Protein AF-A0A2N1WHG7-F1 (afdb_monomer_lite)

Radius of gyration: 21.52 Å; chains: 1; bounding box: 47×40×59 Å

Secondary structure (DSSP, 8-state):
-EE-TT-TT-TT--TT--HHHHHHHHHHHS-HHHHHHHHHHH---TTSPEEEEEETTTTEEEEEE-HHHHHHHHHHH-HHHHHHHHHHH-----PPP--HHHHHHTS---EEEESSHHHHHHHHHHHHHHSSSPPPHHHHHHHHHHHHTTSSS-HHHHHHHHTS-HHHHHHHHHHHHHHHHHHHTTS--TTT-S-SS--HHHHHHHTTSHHHHHHHT--TTTTTS---SS-S-GGGHHHHHHHHHHHH-BTTTTBPPS--STTTHHHHHHHHTT-HHHHHHHHTT--TTT-

pLDDT: mean 87.52, std 11.17, range [36.5, 98.44]

Structure (mmCIF, N/CA/C/O backbone):
data_AF-A0A2N1WHG7-F1
#
_entry.id   AF-A0A2N1WHG7-F1
#
loop_
_atom_site.group_PDB
_atom_site.id
_atom_site.type_symbol
_atom_site.label_atom_id
_atom_site.label_alt_id
_atom_site.label_comp_id
_atom_site.label_asym_id
_atom_site.label_entity_id
_atom_site.label_seq_id
_atom_site.pdbx_PDB_ins_code
_atom_site.Cartn_x
_atom_site.Cartn_y
_atom_site.Cartn_z
_atom_site.occupancy
_atom_site.B_iso_or_equiv
_atom_site.auth_seq_id
_atom_site.auth_comp_id
_atom_site.auth_asym_id
_atom_site.auth_atom_id
_atom_site.pdbx_PDB_model_num
ATOM 1 N N . MET A 1 1 ? -18.659 6.851 14.429 1.00 89.00 1 MET A N 1
ATOM 2 C CA . MET A 1 1 ? -17.267 6.825 13.917 1.00 89.00 1 MET A CA 1
ATOM 3 C C . MET A 1 1 ? -17.230 5.959 12.671 1.00 89.00 1 MET A C 1
ATOM 5 O O . MET A 1 1 ? -17.963 4.979 12.625 1.00 89.00 1 MET A O 1
ATOM 9 N N . LYS A 1 2 ? -16.400 6.307 11.689 1.00 92.31 2 LYS A N 1
ATOM 10 C CA . LYS A 1 2 ? -16.272 5.619 10.399 1.00 92.31 2 LYS A CA 1
ATOM 11 C C . LYS A 1 2 ? -14.864 5.061 10.215 1.00 92.31 2 LYS A C 1
ATOM 13 O O . LYS A 1 2 ? -13.901 5.619 10.743 1.00 92.31 2 LYS A O 1
ATOM 18 N N . LEU A 1 3 ? -14.763 3.972 9.456 1.00 92.25 3 LEU A N 1
ATOM 19 C CA . LEU A 1 3 ? -13.480 3.457 8.981 1.00 92.25 3 LEU A CA 1
ATOM 20 C C . LEU A 1 3 ? -12.912 4.401 7.914 1.00 92.25 3 LEU A C 1
ATOM 22 O O . LEU A 1 3 ? -13.660 4.987 7.130 1.00 92.25 3 LEU A O 1
ATOM 26 N N . ASP A 1 4 ? -11.590 4.544 7.876 1.00 89.88 4 ASP A N 1
ATOM 27 C CA . ASP A 1 4 ? -10.926 5.366 6.869 1.00 89.88 4 ASP A CA 1
ATOM 28 C C . ASP A 1 4 ? -10.809 4.622 5.534 1.00 89.88 4 ASP A C 1
ATOM 30 O O . ASP A 1 4 ? -10.007 3.699 5.380 1.00 89.88 4 ASP A O 1
ATOM 34 N N . ARG A 1 5 ? -11.585 5.061 4.537 1.00 86.44 5 ARG A N 1
ATOM 35 C CA . ARG A 1 5 ? -11.565 4.505 3.172 1.00 86.44 5 ARG A CA 1
ATOM 36 C C . ARG A 1 5 ? -10.266 4.792 2.418 1.00 86.44 5 ARG A C 1
ATOM 38 O O . ARG A 1 5 ? -9.999 4.143 1.414 1.00 86.44 5 ARG A O 1
ATOM 45 N N . GLN A 1 6 ? -9.464 5.745 2.893 1.00 79.81 6 GLN A N 1
ATOM 46 C CA . GLN A 1 6 ? -8.157 6.084 2.325 1.00 79.81 6 GLN A CA 1
ATOM 47 C C . GLN A 1 6 ? -6.998 5.429 3.094 1.00 79.81 6 GLN A C 1
ATOM 49 O O . GLN A 1 6 ? -5.842 5.819 2.920 1.00 79.81 6 GLN A O 1
ATOM 54 N N . ASN A 1 7 ? -7.279 4.449 3.959 1.00 76.56 7 ASN A N 1
ATOM 55 C CA . ASN A 1 7 ? -6.244 3.806 4.757 1.00 76.56 7 ASN A CA 1
ATOM 56 C C . ASN A 1 7 ? -5.200 3.106 3.850 1.00 76.56 7 ASN A C 1
ATOM 58 O O . ASN A 1 7 ? -5.579 2.270 3.024 1.00 76.56 7 ASN A O 1
ATOM 62 N N . PRO A 1 8 ? -3.886 3.379 4.011 1.00 69.19 8 PRO A N 1
ATOM 63 C CA . PRO A 1 8 ? -2.827 2.785 3.187 1.00 69.19 8 PRO A CA 1
ATOM 64 C C . PRO A 1 8 ? -2.784 1.249 3.186 1.00 69.19 8 PRO A C 1
ATOM 66 O O . PRO A 1 8 ? -2.283 0.660 2.229 1.00 69.19 8 PRO A O 1
ATOM 69 N N . ARG A 1 9 ? -3.320 0.597 4.228 1.00 69.88 9 ARG A N 1
ATOM 70 C CA . ARG A 1 9 ? -3.421 -0.870 4.335 1.00 69.88 9 ARG A CA 1
ATOM 71 C C . ARG A 1 9 ? -4.462 -1.474 3.381 1.00 69.88 9 ARG A C 1
ATOM 73 O O . ARG A 1 9 ? -4.458 -2.685 3.171 1.00 69.88 9 ARG A O 1
ATOM 80 N N . LEU A 1 10 ? -5.322 -0.657 2.763 1.00 69.44 10 LEU A N 1
ATOM 81 C CA . LEU A 1 10 ? -6.359 -1.102 1.826 1.00 69.44 10 LEU A CA 1
ATOM 82 C C . LEU A 1 10 ? -5.824 -1.292 0.397 1.00 69.44 10 LEU A C 1
ATOM 84 O O . LEU A 1 10 ? -6.221 -0.622 -0.557 1.00 69.44 10 LEU A O 1
ATOM 88 N N . VAL A 1 11 ? -4.851 -2.189 0.245 1.00 60.72 11 VAL A N 1
ATOM 89 C CA . VAL A 1 11 ? -4.198 -2.489 -1.038 1.00 60.72 11 VAL A CA 1
ATOM 90 C C . VAL A 1 11 ? -5.165 -3.188 -1.999 1.00 60.72 11 VAL A C 1
ATOM 92 O O . VAL A 1 11 ? -5.724 -4.227 -1.659 1.00 60.72 11 VAL A O 1
ATOM 95 N N . GLY A 1 12 ? -5.311 -2.667 -3.222 1.00 56.78 12 GLY A N 1
ATOM 96 C CA . GLY A 1 12 ? -6.044 -3.339 -4.303 1.00 56.78 12 GLY A CA 1
ATOM 97 C C . GLY A 1 12 ? -7.569 -3.194 -4.275 1.00 56.78 12 GLY A C 1
ATOM 98 O O . GLY A 1 12 ? -8.231 -3.908 -5.023 1.00 56.78 12 GLY A O 1
ATOM 99 N N . ILE A 1 13 ? -8.131 -2.291 -3.459 1.00 58.31 13 ILE A N 1
ATOM 100 C CA . ILE A 1 13 ? -9.566 -1.965 -3.499 1.00 58.31 13 ILE A CA 1
ATOM 101 C C . ILE A 1 13 ? -9.787 -0.599 -4.167 1.00 58.31 13 ILE A C 1
ATOM 103 O O . ILE A 1 13 ? -9.054 0.357 -3.918 1.00 58.31 13 ILE A O 1
ATOM 107 N N . SER A 1 14 ? -10.779 -0.534 -5.060 1.00 53.97 14 SER A N 1
ATOM 108 C CA . SER A 1 14 ? -11.161 0.663 -5.820 1.00 53.97 14 SER A CA 1
ATOM 109 C C . SER A 1 14 ? -11.913 1.689 -4.959 1.00 53.97 14 SER A C 1
ATOM 111 O O . SER A 1 14 ? -12.362 1.387 -3.861 1.00 53.97 14 SER A O 1
ATOM 113 N N . ALA A 1 15 ? -12.135 2.901 -5.480 1.00 47.38 15 ALA A N 1
ATOM 114 C CA . ALA A 1 15 ? -12.812 4.017 -4.798 1.00 47.38 15 ALA A CA 1
ATOM 115 C C . ALA A 1 15 ? -14.267 3.753 -4.316 1.00 47.38 15 ALA A C 1
ATOM 117 O O . ALA A 1 15 ? -14.905 4.655 -3.774 1.00 47.38 15 ALA A O 1
ATOM 118 N N . ARG A 1 16 ? -14.810 2.539 -4.496 1.00 53.59 16 ARG A N 1
ATOM 119 C CA . ARG A 1 16 ? -16.146 2.106 -4.041 1.00 53.59 16 ARG A CA 1
ATOM 120 C C . ARG A 1 16 ? -16.101 1.150 -2.840 1.00 53.59 16 ARG A C 1
ATOM 122 O O . ARG A 1 16 ? -16.995 0.326 -2.684 1.00 53.59 16 ARG A O 1
ATOM 129 N N . THR A 1 17 ? -15.071 1.239 -2.004 1.00 69.25 17 THR A N 1
ATOM 130 C CA . THR A 1 17 ? -14.921 0.385 -0.820 1.00 69.25 17 THR A CA 1
ATOM 131 C C . THR A 1 17 ? -16.080 0.577 0.164 1.00 69.25 17 THR A C 1
ATOM 133 O O . THR A 1 17 ? -16.289 1.681 0.680 1.00 69.25 17 THR A O 1
ATOM 136 N N . THR A 1 18 ? -16.823 -0.496 0.439 1.00 87.19 18 THR A N 1
ATOM 137 C CA . THR A 1 18 ? -17.823 -0.525 1.513 1.00 87.19 18 THR A CA 1
ATOM 138 C C . THR A 1 18 ? -17.160 -0.883 2.844 1.00 87.19 18 THR A C 1
ATOM 140 O O . THR A 1 18 ? -16.022 -1.357 2.876 1.00 87.19 18 THR A O 1
ATOM 143 N N . ASP A 1 19 ? -17.846 -0.653 3.963 1.00 89.19 19 ASP A N 1
ATOM 144 C CA . ASP A 1 19 ? -17.300 -0.996 5.281 1.00 89.19 19 ASP A CA 1
ATOM 145 C C . ASP A 1 19 ? -17.032 -2.504 5.396 1.00 89.19 19 ASP A C 1
ATOM 147 O O . ASP A 1 19 ? -16.033 -2.909 5.990 1.00 89.19 19 ASP A O 1
ATOM 151 N N . GLU A 1 20 ? -17.867 -3.332 4.763 1.00 91.75 20 GLU A N 1
ATOM 152 C CA . GLU A 1 20 ? -17.682 -4.779 4.670 1.00 91.75 20 GLU A CA 1
ATOM 153 C C . GLU A 1 20 ? -16.350 -5.131 3.999 1.00 91.75 20 GLU A C 1
ATOM 155 O O . GLU A 1 20 ? -15.583 -5.923 4.551 1.00 91.75 20 GLU A O 1
ATOM 160 N N . SER A 1 21 ? -16.032 -4.504 2.861 1.00 89.19 21 SER A N 1
ATOM 161 C CA . SER A 1 21 ? -14.771 -4.734 2.147 1.00 89.19 21 SER A CA 1
ATOM 162 C C . SER A 1 21 ? -13.552 -4.323 2.981 1.00 89.19 21 SER A C 1
ATOM 164 O O . SER A 1 21 ? -12.554 -5.047 3.009 1.00 89.19 21 SER A O 1
ATOM 166 N N . ILE A 1 22 ? -13.632 -3.200 3.712 1.00 90.19 22 ILE A N 1
ATOM 167 C CA . ILE A 1 22 ? -12.557 -2.754 4.620 1.00 90.19 22 ILE A CA 1
ATOM 168 C C . ILE A 1 22 ? -12.325 -3.790 5.715 1.00 90.19 22 ILE A C 1
ATOM 170 O O . ILE A 1 22 ? -11.194 -4.226 5.931 1.00 90.19 22 ILE A O 1
ATOM 174 N N . VAL A 1 23 ? -13.387 -4.191 6.416 1.00 92.62 23 VAL A N 1
ATOM 175 C CA . VAL A 1 23 ? -13.285 -5.139 7.532 1.00 92.62 23 VAL A CA 1
ATOM 176 C C . VAL A 1 23 ? -12.786 -6.498 7.040 1.00 92.62 23 VAL A C 1
ATOM 178 O O . VAL A 1 23 ? -11.906 -7.081 7.672 1.00 92.62 23 VAL A O 1
ATOM 181 N N . ALA A 1 24 ? -13.265 -6.975 5.888 1.00 90.88 24 ALA A N 1
ATOM 182 C CA . ALA A 1 24 ? -12.798 -8.218 5.280 1.00 90.88 24 ALA A CA 1
ATOM 183 C C . ALA A 1 24 ? -11.303 -8.174 4.936 1.00 90.88 24 ALA A C 1
ATOM 185 O O . ALA A 1 24 ? -10.584 -9.152 5.152 1.00 90.88 24 ALA A O 1
ATOM 186 N N . GLN A 1 25 ? -10.807 -7.042 4.434 1.00 86.88 25 GLN A N 1
ATOM 187 C CA . GLN A 1 25 ? -9.386 -6.879 4.146 1.00 86.88 25 GLN A CA 1
ATOM 188 C C . GLN A 1 25 ? -8.537 -6.835 5.418 1.00 86.88 25 GLN A C 1
ATOM 190 O O . GLN A 1 25 ? -7.519 -7.524 5.486 1.00 86.88 25 GLN A O 1
ATOM 195 N N . LEU A 1 26 ? -8.967 -6.086 6.437 1.00 86.62 26 LEU A N 1
ATOM 196 C CA . LEU A 1 26 ? -8.299 -6.065 7.742 1.00 86.62 26 LEU A CA 1
ATOM 197 C C . LEU A 1 26 ? -8.276 -7.464 8.378 1.00 86.62 26 LEU A C 1
ATOM 199 O O . LEU A 1 26 ? -7.296 -7.837 9.019 1.00 86.62 26 LEU A O 1
ATOM 203 N N . TYR A 1 27 ? -9.319 -8.268 8.159 1.00 88.00 27 TYR A N 1
ATOM 204 C CA . TYR A 1 27 ? -9.356 -9.659 8.600 1.00 88.00 27 TYR A CA 1
ATOM 205 C C . TYR A 1 27 ? -8.341 -10.551 7.892 1.00 88.00 27 TYR A C 1
ATOM 207 O O . TYR A 1 27 ? -7.649 -11.321 8.552 1.00 88.00 27 TYR A O 1
ATOM 215 N N . ARG A 1 28 ? -8.210 -10.424 6.568 1.00 83.19 28 ARG A N 1
ATOM 216 C CA . ARG A 1 28 ? -7.275 -11.231 5.769 1.00 83.19 28 ARG A CA 1
ATOM 217 C C . ARG A 1 28 ? -5.809 -10.822 5.949 1.00 83.19 28 ARG A C 1
ATOM 219 O O . ARG A 1 28 ? -4.943 -11.682 5.852 1.00 83.19 28 ARG A O 1
ATOM 226 N N . GLY A 1 29 ? -5.535 -9.529 6.126 1.00 72.75 29 GLY A N 1
ATOM 227 C CA . GLY A 1 29 ? -4.180 -8.974 6.020 1.00 72.75 29 GLY A CA 1
ATOM 228 C C . GLY A 1 29 ? -3.565 -8.431 7.309 1.00 72.75 29 GLY A C 1
ATOM 229 O O . GLY A 1 29 ? -2.369 -8.178 7.320 1.00 72.75 29 GLY A O 1
ATOM 230 N N . GLU A 1 30 ? -4.345 -8.223 8.373 1.00 70.56 30 GLU A N 1
ATOM 231 C CA . GLU A 1 30 ? -3.884 -7.516 9.582 1.00 70.56 30 GLU A CA 1
ATOM 232 C C . GLU A 1 30 ? -4.253 -8.264 10.876 1.00 70.56 30 GLU A C 1
ATOM 234 O O . GLU A 1 30 ? -4.412 -7.648 11.929 1.00 70.56 30 GLU A O 1
ATOM 239 N N . GLU A 1 31 ? -4.434 -9.587 10.818 1.00 79.56 31 GLU A N 1
ATOM 240 C CA . GLU A 1 31 ? -4.666 -10.440 12.001 1.00 79.56 31 GLU A CA 1
ATOM 241 C C . GLU A 1 31 ? -5.840 -9.959 12.885 1.00 79.56 31 GLU A C 1
ATOM 243 O O . GLU A 1 31 ? -5.827 -10.084 14.110 1.00 79.56 31 GLU A O 1
ATOM 248 N N . LEU A 1 32 ? -6.894 -9.381 12.287 1.00 86.94 32 LEU A N 1
ATOM 249 C CA . LEU A 1 32 ? -8.076 -8.931 13.040 1.00 86.94 32 LEU A CA 1
ATOM 250 C C . LEU A 1 32 ? -8.706 -10.074 13.852 1.00 86.94 32 LEU A C 1
ATOM 252 O O . LEU A 1 32 ? -9.231 -9.829 14.934 1.00 86.94 32 LEU A O 1
ATOM 256 N N . GLY A 1 33 ? -8.636 -11.311 13.349 1.00 86.75 33 GLY A N 1
ATOM 257 C CA . GLY A 1 33 ? -9.113 -12.498 14.060 1.00 86.75 33 GLY A CA 1
ATOM 258 C C . GLY A 1 33 ? -8.444 -12.694 15.423 1.00 86.75 33 GLY A C 1
ATOM 259 O O . GLY A 1 33 ? -9.134 -12.979 16.398 1.00 86.75 33 GLY A O 1
ATOM 260 N N . GLU A 1 34 ? -7.135 -12.466 15.524 1.00 81.94 34 GLU A N 1
ATOM 261 C CA . GLU A 1 34 ? -6.410 -12.564 16.797 1.00 81.94 34 GLU A CA 1
ATOM 262 C C . GLU A 1 34 ? -6.822 -11.457 17.766 1.00 81.94 34 GLU A C 1
ATOM 264 O O . GLU A 1 34 ? -7.010 -11.696 18.959 1.00 81.94 34 GLU A O 1
ATOM 269 N N . LEU A 1 35 ? -7.041 -10.244 17.248 1.00 85.88 35 LEU A N 1
ATOM 270 C CA . LEU A 1 35 ? -7.536 -9.138 18.061 1.00 85.88 35 LEU A CA 1
ATOM 271 C C . LEU A 1 35 ? -8.939 -9.426 18.618 1.00 85.88 35 LEU A C 1
ATOM 273 O O . LEU A 1 35 ? -9.193 -9.120 19.782 1.00 85.88 35 LEU A O 1
ATOM 277 N N . LEU A 1 36 ? -9.831 -10.034 17.827 1.00 92.50 36 LEU A N 1
ATOM 278 C CA . LEU A 1 36 ? -11.149 -10.465 18.307 1.00 92.50 36 LEU A CA 1
ATOM 279 C C . LEU A 1 36 ? -11.013 -11.453 19.474 1.00 92.50 36 LEU A C 1
ATOM 281 O O . LEU A 1 36 ? -11.663 -11.259 20.495 1.00 92.50 36 LEU A O 1
ATOM 285 N N . GLN A 1 37 ? -10.135 -12.456 19.359 1.00 87.06 37 GLN A N 1
ATOM 286 C CA . GLN A 1 37 ? -9.894 -13.436 20.431 1.00 87.06 37 GLN A CA 1
ATOM 287 C C . GLN A 1 37 ? -9.301 -12.799 21.695 1.00 87.06 37 GLN A C 1
ATOM 289 O O . GLN A 1 37 ? -9.664 -13.144 22.823 1.00 87.06 37 GLN A O 1
ATOM 294 N N . SER A 1 38 ? -8.390 -11.841 21.522 1.00 81.81 38 SER A N 1
ATOM 295 C CA . SER A 1 38 ? -7.792 -11.113 22.640 1.00 81.81 38 SER A CA 1
ATOM 296 C C . SER A 1 38 ? -8.826 -10.265 23.381 1.00 81.81 38 SER A C 1
ATOM 298 O O . SER A 1 38 ? -8.901 -10.330 24.608 1.00 81.81 38 SER A O 1
ATOM 300 N N . ILE A 1 39 ? -9.673 -9.530 22.649 1.00 88.12 39 ILE A N 1
ATOM 301 C CA . ILE A 1 39 ? -10.748 -8.715 23.231 1.00 88.12 39 ILE A CA 1
ATOM 302 C C . ILE A 1 39 ? -11.792 -9.598 23.915 1.00 88.12 39 ILE A C 1
ATOM 304 O O . ILE A 1 39 ? -12.233 -9.260 25.010 1.00 88.12 39 ILE A O 1
ATOM 308 N N . SER A 1 40 ? -12.182 -10.729 23.320 1.00 92.75 40 SER A N 1
ATOM 309 C CA . SER A 1 40 ? -13.165 -11.621 23.945 1.00 92.75 40 SER A CA 1
ATOM 310 C C . SER A 1 40 ? -12.663 -12.217 25.257 1.00 92.75 40 SER A C 1
ATOM 312 O O . SER A 1 40 ? -13.451 -12.412 26.178 1.00 92.75 40 SER A O 1
ATOM 314 N N . SER A 1 41 ? -11.355 -12.470 25.348 1.00 83.00 41 SER A N 1
ATOM 315 C CA . SER A 1 41 ? -10.723 -13.051 26.534 1.00 83.00 41 SER A CA 1
ATOM 316 C C . SER A 1 41 ? -10.436 -12.015 27.626 1.00 83.00 41 SER A C 1
ATOM 318 O O . SER A 1 41 ? -10.598 -12.315 28.805 1.00 83.00 41 SER A O 1
ATOM 320 N N . ASN A 1 42 ? -10.012 -10.804 27.249 1.00 81.88 42 ASN A N 1
ATOM 321 C CA . ASN A 1 42 ? -9.437 -9.827 28.185 1.00 81.88 42 ASN A CA 1
ATOM 322 C C . ASN A 1 42 ? -10.231 -8.520 28.318 1.00 81.88 42 ASN A C 1
ATOM 324 O O . ASN A 1 42 ? -9.910 -7.696 29.173 1.00 81.88 42 ASN A O 1
ATOM 328 N N . GLY A 1 43 ? -11.243 -8.297 27.481 1.00 87.69 43 GLY A N 1
ATOM 329 C CA . GLY A 1 43 ? -11.839 -6.977 27.312 1.00 87.69 43 GLY A CA 1
ATOM 330 C C . GLY A 1 43 ? -11.028 -6.080 26.379 1.00 87.69 43 GLY A C 1
ATOM 331 O O . GLY A 1 43 ? -9.917 -6.400 25.949 1.00 87.69 43 GLY A O 1
ATOM 332 N N . TYR A 1 44 ? -11.601 -4.931 26.035 1.00 87.75 44 TYR A N 1
ATOM 333 C CA . TYR A 1 44 ? -10.906 -3.913 25.262 1.00 87.75 44 TYR A CA 1
ATOM 334 C C . TYR A 1 44 ? -9.902 -3.169 26.143 1.00 87.75 44 TYR A C 1
ATOM 336 O O . TYR A 1 44 ? -10.267 -2.483 27.097 1.00 87.75 44 TYR A O 1
ATOM 344 N N . LEU A 1 45 ? -8.622 -3.298 25.800 1.00 79.69 45 LEU A N 1
ATOM 345 C CA . LEU A 1 45 ? -7.541 -2.578 26.460 1.00 79.69 45 LEU A CA 1
ATOM 346 C C . LEU A 1 45 ? -7.369 -1.201 25.814 1.00 79.69 45 LEU A C 1
ATOM 348 O O . LEU A 1 45 ? -6.766 -1.065 24.747 1.00 79.69 45 LEU A O 1
ATOM 352 N N . ASP A 1 46 ? -7.877 -0.170 26.483 1.00 80.94 46 ASP A N 1
ATOM 353 C CA . ASP A 1 46 ? -7.833 1.222 26.019 1.00 80.94 46 ASP A CA 1
ATOM 354 C C . ASP A 1 46 ? -6.488 1.907 26.328 1.00 80.94 46 ASP A C 1
ATOM 356 O O . ASP A 1 46 ? -6.415 2.961 26.952 1.00 80.94 46 ASP A O 1
ATOM 360 N N . ILE A 1 47 ? -5.390 1.252 25.943 1.00 76.06 47 ILE A N 1
ATOM 361 C CA . ILE A 1 47 ? -4.017 1.706 26.228 1.00 76.06 47 ILE A CA 1
ATOM 362 C C . ILE A 1 47 ? -3.541 2.709 25.175 1.00 76.06 47 ILE A C 1
ATOM 364 O O . ILE A 1 47 ? -2.788 3.637 25.462 1.00 76.06 47 ILE A O 1
ATOM 368 N N . GLU A 1 48 ? -3.988 2.531 23.936 1.00 76.44 48 GLU A N 1
ATOM 369 C CA . GLU A 1 48 ? -3.700 3.448 22.845 1.00 76.44 48 GLU A CA 1
ATOM 370 C C . GLU A 1 48 ? -5.010 4.115 22.422 1.00 76.44 48 GLU A C 1
ATOM 372 O O . GLU A 1 48 ? -5.981 3.407 22.180 1.00 76.44 48 GLU A O 1
ATOM 377 N N . PRO A 1 49 ? -5.093 5.437 22.249 1.00 87.75 49 PRO A N 1
ATOM 378 C CA . PRO A 1 49 ? -6.299 6.034 21.693 1.00 87.75 49 PRO A CA 1
ATOM 379 C C . PRO A 1 49 ? -6.448 5.696 20.198 1.00 87.75 49 PRO A C 1
ATOM 381 O O . PRO A 1 49 ? -5.475 5.368 19.503 1.00 87.75 49 PRO A O 1
ATOM 384 N N . LEU A 1 50 ? -7.673 5.770 19.676 1.00 92.75 50 LEU A N 1
ATOM 385 C CA . LEU A 1 50 ? -7.905 5.877 18.231 1.00 92.75 50 LEU A CA 1
ATOM 386 C C . LEU A 1 50 ? -7.549 7.298 17.783 1.00 92.75 50 LEU A C 1
ATOM 388 O O . LEU A 1 50 ? -7.898 8.256 18.471 1.00 92.75 50 LEU A O 1
ATOM 392 N N . ILE A 1 51 ? -6.899 7.464 16.630 1.00 93.19 51 ILE A N 1
ATOM 393 C CA . ILE A 1 51 ? -6.679 8.810 16.079 1.00 93.19 51 ILE A CA 1
ATOM 394 C C . ILE A 1 51 ? -7.819 9.119 15.130 1.00 93.19 51 ILE A C 1
ATOM 396 O O . ILE A 1 51 ? -8.054 8.371 14.178 1.00 93.19 51 ILE A O 1
ATOM 400 N N . VAL A 1 52 ? -8.529 10.209 15.400 1.00 95.12 52 VAL A N 1
ATOM 401 C CA . VAL A 1 52 ? -9.741 10.573 14.671 1.00 95.12 52 VAL A CA 1
ATOM 402 C C . VAL A 1 52 ? -9.649 11.974 14.098 1.00 95.12 52 VAL A C 1
ATOM 404 O O . VAL A 1 52 ? -9.092 12.880 14.712 1.00 95.12 52 VAL A O 1
ATOM 407 N N . TRP A 1 53 ? -10.255 12.158 12.938 1.00 94.50 53 TRP A N 1
ATOM 408 C CA . TRP A 1 53 ? -10.494 13.462 12.338 1.00 94.50 53 TRP A CA 1
ATOM 409 C C . TRP A 1 53 ? -11.999 13.649 12.161 1.00 94.50 53 TRP A C 1
ATOM 411 O O . TRP A 1 53 ? -12.697 12.695 11.824 1.00 94.50 53 TRP A O 1
ATOM 421 N N . LEU A 1 54 ? -12.504 14.846 12.456 1.00 94.75 54 LEU A N 1
ATOM 422 C CA . LEU A 1 54 ? -13.909 15.183 12.240 1.00 94.75 54 LEU A CA 1
ATOM 423 C C . LEU A 1 54 ? -14.077 15.572 10.770 1.00 94.75 54 LEU A C 1
ATOM 425 O O . LEU A 1 54 ? -13.529 16.594 10.360 1.00 94.75 54 LEU A O 1
ATOM 429 N N . ASP A 1 55 ? -14.789 14.753 10.000 1.00 90.19 55 ASP A N 1
ATOM 430 C CA . ASP A 1 55 ? -15.071 15.045 8.598 1.00 90.19 55 ASP A CA 1
ATOM 431 C C . ASP A 1 55 ? -16.042 16.236 8.516 1.00 90.19 55 ASP A C 1
ATOM 433 O O . ASP A 1 55 ? -17.174 16.128 8.991 1.00 90.19 55 ASP A O 1
ATOM 437 N N . PRO A 1 56 ? -15.633 17.379 7.936 1.00 88.69 56 PRO A N 1
ATOM 438 C CA . PRO A 1 56 ? -16.475 18.568 7.866 1.00 88.69 56 PRO A CA 1
ATOM 439 C C . PRO A 1 56 ? -17.664 18.408 6.910 1.00 88.69 56 PRO A C 1
ATOM 441 O O . PRO A 1 56 ? -18.542 19.265 6.896 1.00 88.69 56 PRO A O 1
ATOM 444 N N . SER A 1 57 ? -17.694 17.360 6.077 1.00 88.94 57 SER A N 1
ATOM 445 C CA . SER A 1 57 ? -18.796 17.129 5.140 1.00 88.94 57 SER A CA 1
ATOM 446 C C . SER A 1 57 ? -20.037 16.522 5.798 1.00 88.94 57 SER A C 1
ATOM 448 O O . SER A 1 57 ? -21.145 16.726 5.301 1.00 88.94 57 SER A O 1
ATOM 450 N N . ASP A 1 58 ? -19.871 15.787 6.901 1.00 90.56 58 ASP A N 1
ATOM 451 C CA . ASP A 1 58 ? -20.968 15.072 7.562 1.00 90.56 58 ASP A CA 1
ATOM 452 C C . ASP A 1 58 ? -20.892 15.040 9.101 1.00 90.56 58 ASP A C 1
ATOM 454 O O . ASP A 1 58 ? -21.683 14.341 9.742 1.00 90.56 58 ASP A O 1
ATOM 458 N N . ASP A 1 59 ? -19.960 15.793 9.693 1.00 91.00 59 ASP A N 1
ATOM 459 C CA . ASP A 1 59 ? -19.715 15.895 11.135 1.00 91.00 59 ASP A CA 1
ATOM 460 C C . ASP A 1 59 ? -19.506 14.533 11.828 1.00 91.00 59 ASP A C 1
ATOM 462 O O . ASP A 1 59 ? -19.778 14.358 13.022 1.00 91.00 59 ASP A O 1
ATOM 466 N N . GLN A 1 60 ? -18.992 13.532 11.102 1.00 93.06 60 GLN A N 1
ATOM 467 C CA . GLN A 1 60 ? -18.628 12.235 11.665 1.00 93.06 60 GLN A CA 1
ATOM 468 C C . GLN A 1 60 ? -17.119 12.107 11.866 1.00 93.0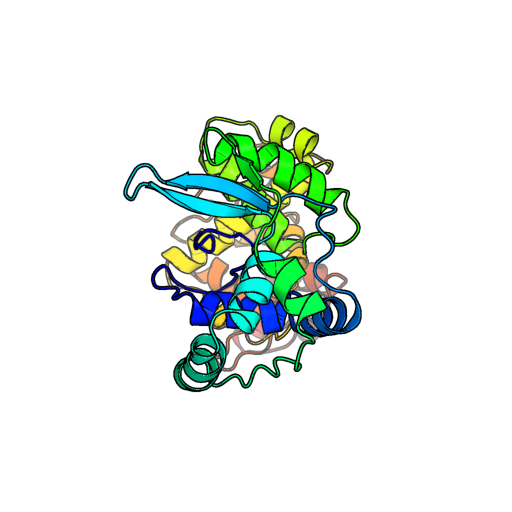6 60 GLN A C 1
ATOM 470 O O . GLN A 1 60 ? -16.296 12.508 11.050 1.00 93.06 60 GLN A O 1
ATOM 475 N N . PHE A 1 61 ? -16.733 11.448 12.957 1.00 95.06 61 PHE A N 1
ATOM 476 C CA . PHE A 1 61 ? -15.338 11.074 13.175 1.00 95.06 61 PHE A CA 1
ATOM 477 C C . PHE A 1 61 ? -14.914 9.941 12.238 1.00 95.06 61 PHE A C 1
ATOM 479 O O . PHE A 1 61 ? -15.470 8.841 12.314 1.00 95.06 61 PHE A O 1
ATOM 486 N N . ILE A 1 62 ? -13.880 10.177 11.434 1.00 94.12 62 ILE A N 1
ATOM 487 C CA . ILE A 1 62 ? -13.152 9.160 10.673 1.00 94.12 62 ILE A CA 1
ATOM 488 C C . ILE A 1 62 ? -11.942 8.712 11.488 1.00 94.12 62 ILE A C 1
ATOM 490 O O . ILE A 1 62 ? -11.141 9.535 11.931 1.00 94.12 62 ILE A O 1
ATOM 494 N N . VAL A 1 63 ? -11.793 7.401 11.670 1.00 94.06 63 VAL A N 1
ATOM 495 C CA . VAL A 1 63 ? -10.649 6.806 12.367 1.00 94.06 63 VAL A CA 1
ATOM 496 C C . VAL A 1 63 ? -9.472 6.702 11.403 1.00 94.06 63 VAL A C 1
ATOM 498 O O . VAL A 1 63 ? -9.408 5.787 10.590 1.00 94.06 63 VAL A O 1
ATOM 501 N N . LEU A 1 64 ? -8.524 7.631 11.504 1.00 91.12 64 LEU A N 1
ATOM 502 C CA . LEU A 1 64 ? -7.304 7.658 10.690 1.00 91.12 64 LEU A CA 1
ATOM 503 C C . LEU A 1 64 ? -6.294 6.592 11.137 1.00 91.12 64 LEU A C 1
ATOM 505 O O . LEU A 1 64 ? -5.581 6.026 10.315 1.00 91.12 64 LEU A O 1
ATOM 509 N N . GLU A 1 65 ? -6.277 6.264 12.431 1.00 88.62 65 GLU A N 1
ATOM 510 C CA . GLU A 1 65 ? -5.392 5.254 13.017 1.00 88.62 65 GLU A CA 1
ATOM 511 C C . GLU A 1 65 ? -6.125 4.407 14.054 1.00 88.62 65 GLU A C 1
ATOM 513 O O . GLU A 1 65 ? -6.893 4.919 14.867 1.00 88.62 65 GLU A O 1
ATOM 518 N N . GLY A 1 66 ? -5.860 3.099 14.052 1.00 89.56 66 GLY A N 1
ATOM 519 C CA . GLY A 1 66 ? -6.628 2.138 14.844 1.00 89.56 66 GLY A CA 1
ATOM 520 C C . GLY A 1 66 ? -7.843 1.559 14.113 1.00 89.56 66 GLY A C 1
ATOM 521 O O . GLY A 1 66 ? -8.734 1.019 14.760 1.00 89.56 66 GLY A O 1
ATOM 522 N N . ASN A 1 67 ? -7.868 1.596 12.774 1.00 92.69 67 ASN A N 1
ATOM 523 C CA . ASN A 1 67 ? -8.933 0.993 11.956 1.00 92.69 67 ASN A CA 1
ATOM 524 C C . ASN A 1 67 ? -9.203 -0.481 12.303 1.00 92.69 67 ASN A C 1
ATOM 526 O O . ASN A 1 67 ? -10.358 -0.880 12.387 1.00 92.69 67 ASN A O 1
ATOM 530 N N . ARG A 1 68 ? -8.158 -1.271 12.596 1.00 90.69 68 ARG A N 1
ATOM 531 C CA . ARG A 1 68 ? -8.300 -2.660 13.068 1.00 90.69 68 ARG A CA 1
ATOM 532 C C . ARG A 1 68 ? -9.089 -2.756 14.380 1.00 90.69 68 ARG A C 1
ATOM 534 O O . ARG A 1 68 ? -9.946 -3.619 14.524 1.00 90.69 68 ARG A O 1
ATOM 541 N N . ARG A 1 69 ? -8.832 -1.846 15.324 1.00 92.38 69 ARG A N 1
ATOM 542 C CA . ARG A 1 69 ? -9.531 -1.796 16.617 1.00 92.38 69 ARG A CA 1
ATOM 543 C C . ARG A 1 69 ? -10.974 -1.346 16.448 1.00 92.38 69 ARG A C 1
ATOM 545 O O . ARG A 1 69 ? -11.863 -1.992 16.990 1.00 92.38 69 ARG A O 1
ATOM 552 N N . LEU A 1 70 ? -11.218 -0.329 15.619 1.00 95.38 70 LEU A N 1
ATOM 553 C CA . LEU A 1 70 ? -12.582 0.067 15.272 1.00 95.38 70 LEU A CA 1
ATOM 554 C C . LEU A 1 70 ? -13.344 -1.086 14.600 1.00 95.38 70 LEU A C 1
ATOM 556 O O . LEU A 1 70 ? -14.473 -1.361 14.986 1.00 95.38 70 LEU A O 1
ATOM 560 N N . ALA A 1 71 ? -12.732 -1.792 13.646 1.00 95.12 71 ALA A N 1
ATOM 561 C CA . ALA A 1 71 ? -13.338 -2.949 12.989 1.00 95.12 71 ALA A CA 1
ATOM 562 C C . ALA A 1 71 ? -13.702 -4.061 13.989 1.00 95.12 71 ALA A C 1
ATOM 564 O O . ALA A 1 71 ? -14.809 -4.589 13.923 1.00 95.12 71 ALA A O 1
ATOM 565 N N . ALA A 1 72 ? -12.819 -4.373 14.946 1.00 95.00 72 ALA A N 1
ATOM 566 C CA . ALA A 1 72 ? -13.103 -5.350 16.000 1.00 95.00 72 ALA A CA 1
ATOM 567 C C . ALA A 1 72 ? -14.290 -4.924 16.878 1.00 95.00 72 ALA A C 1
ATOM 569 O O . ALA A 1 72 ? -15.216 -5.706 17.083 1.00 95.00 72 ALA A O 1
ATOM 570 N N . ILE A 1 73 ? -14.296 -3.669 17.346 1.00 95.56 73 ILE A N 1
ATOM 571 C CA . ILE A 1 73 ? -15.395 -3.110 18.148 1.00 95.56 73 ILE A CA 1
ATOM 572 C C . ILE A 1 73 ? -16.716 -3.216 17.380 1.00 95.56 73 ILE A C 1
ATOM 574 O O . ILE A 1 73 ? -17.714 -3.679 17.929 1.00 95.56 73 ILE A O 1
ATOM 578 N N . ARG A 1 74 ? -16.721 -2.837 16.097 1.00 96.00 74 ARG A N 1
ATOM 579 C CA . ARG A 1 74 ? -17.912 -2.915 15.248 1.00 96.00 74 ARG A CA 1
ATOM 580 C C . ARG A 1 74 ? -18.394 -4.347 15.054 1.00 96.00 74 ARG A C 1
ATOM 582 O O . ARG A 1 74 ? -19.584 -4.579 15.193 1.00 96.00 74 ARG A O 1
ATOM 589 N N . LEU A 1 75 ? -17.509 -5.318 14.828 1.00 96.56 75 LEU A N 1
ATOM 590 C CA . LEU A 1 75 ? -17.898 -6.731 14.712 1.00 96.56 75 LEU A CA 1
ATOM 591 C C . LEU A 1 75 ? -18.589 -7.268 15.977 1.00 96.56 75 LEU A C 1
ATOM 593 O O . LEU A 1 75 ? -19.541 -8.034 15.860 1.00 96.56 75 LEU A O 1
ATOM 597 N N . PHE A 1 76 ? -18.169 -6.840 17.173 1.00 96.12 76 PHE A N 1
ATOM 598 C CA . PHE A 1 76 ? -18.852 -7.201 18.424 1.00 96.12 76 PHE A CA 1
ATOM 599 C C . PHE A 1 76 ? -20.169 -6.442 18.650 1.00 96.12 76 PHE A C 1
ATOM 601 O O . PHE A 1 76 ? -21.094 -6.972 19.265 1.00 96.12 76 PHE A O 1
ATOM 608 N N . ARG A 1 77 ? -20.258 -5.186 18.197 1.00 93.69 77 ARG A N 1
ATOM 609 C CA . ARG A 1 77 ? -21.395 -4.284 18.463 1.00 93.69 77 ARG A CA 1
ATOM 610 C C . ARG A 1 77 ? -22.483 -4.318 17.390 1.00 93.69 77 ARG A C 1
ATOM 612 O O . ARG A 1 77 ? -23.620 -3.959 17.684 1.00 93.69 77 ARG A O 1
ATOM 619 N N . GLU A 1 78 ? -22.151 -4.739 16.175 1.00 94.19 78 GLU A N 1
ATOM 620 C CA . GLU A 1 78 ? -23.019 -4.758 14.995 1.00 94.19 78 GLU A CA 1
ATOM 621 C C . GLU A 1 78 ? -23.136 -6.202 14.462 1.00 94.19 78 GLU A C 1
ATOM 623 O O . GLU A 1 78 ? -22.481 -6.546 13.478 1.00 94.19 78 GLU A O 1
ATOM 628 N N . PRO A 1 79 ? -23.983 -7.071 15.056 1.00 85.38 79 PRO A N 1
ATOM 629 C CA . PRO A 1 79 ? -24.084 -8.483 14.657 1.00 85.38 79 PRO A CA 1
ATOM 630 C C . PRO A 1 79 ? -24.392 -8.702 13.167 1.00 85.38 79 PRO A C 1
ATOM 632 O O . PRO A 1 79 ? -23.978 -9.696 12.575 1.00 85.38 79 PRO A O 1
ATOM 635 N N . ALA A 1 80 ? -25.093 -7.753 12.538 1.00 94.19 80 ALA A N 1
ATOM 636 C CA . ALA A 1 80 ? -25.413 -7.796 11.114 1.00 94.19 80 ALA A CA 1
ATOM 637 C C . ALA A 1 80 ? -24.178 -7.654 10.203 1.00 94.19 80 ALA A C 1
ATOM 639 O O . ALA A 1 80 ? -24.210 -8.122 9.065 1.00 94.19 80 ALA A O 1
ATOM 640 N N . LEU A 1 81 ? -23.087 -7.044 10.687 1.00 95.19 81 LEU A N 1
ATOM 641 C CA . LEU A 1 81 ? -21.892 -6.766 9.892 1.00 95.19 81 LEU A CA 1
ATOM 642 C C . LEU A 1 81 ? -21.197 -8.054 9.441 1.00 95.19 81 LEU A C 1
ATOM 644 O O . LEU A 1 81 ? -20.844 -8.181 8.272 1.00 95.19 81 LEU A O 1
ATOM 648 N N . ALA A 1 82 ? -21.045 -9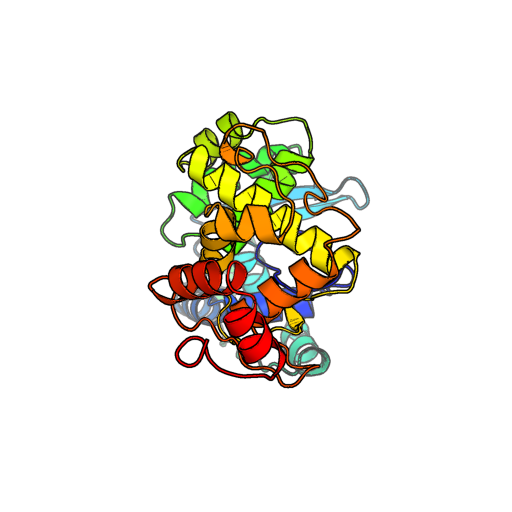.034 10.337 1.00 94.00 82 ALA A N 1
ATOM 649 C CA . ALA A 1 82 ? -20.421 -10.314 9.997 1.00 94.00 82 ALA A CA 1
ATOM 650 C C . ALA A 1 82 ? -21.219 -11.065 8.915 1.00 94.00 82 ALA A C 1
ATOM 652 O O . ALA A 1 82 ? -20.634 -11.564 7.955 1.00 94.00 82 ALA A O 1
ATOM 653 N N . GLY A 1 83 ? -22.554 -11.072 9.020 1.00 94.31 83 GLY A N 1
ATOM 654 C CA . GLY A 1 83 ? -23.429 -11.670 8.006 1.00 94.31 83 GLY A CA 1
ATOM 655 C C . GLY A 1 83 ? -23.399 -10.922 6.668 1.00 94.31 83 GLY A C 1
ATOM 656 O O . GLY A 1 83 ? -23.403 -11.545 5.605 1.00 94.31 83 GLY A O 1
ATOM 657 N N . ALA A 1 84 ? -23.312 -9.589 6.695 1.00 94.88 84 ALA A N 1
ATOM 658 C CA . ALA A 1 84 ? -23.149 -8.780 5.489 1.00 94.88 84 ALA A CA 1
ATOM 659 C C . ALA A 1 84 ? -21.804 -9.054 4.794 1.00 94.88 84 ALA A C 1
ATOM 661 O O . ALA A 1 84 ? -21.770 -9.206 3.574 1.00 94.88 84 ALA A O 1
ATOM 662 N N . ILE A 1 85 ? -20.717 -9.192 5.559 1.00 94.44 85 ILE A N 1
ATOM 663 C CA . ILE A 1 85 ? -19.392 -9.562 5.042 1.00 94.44 85 ILE A CA 1
ATOM 664 C C . ILE A 1 85 ? -19.417 -10.969 4.438 1.00 94.44 85 ILE A C 1
ATOM 666 O O . ILE A 1 85 ? -18.921 -11.163 3.330 1.00 94.44 85 ILE A O 1
ATOM 670 N N . GLU A 1 86 ? -20.036 -11.947 5.101 1.00 95.12 86 GLU A N 1
ATOM 671 C CA . GLU A 1 86 ? -20.158 -13.302 4.551 1.00 95.12 86 GLU A CA 1
ATOM 672 C C . GLU A 1 86 ? -20.886 -13.293 3.200 1.00 95.12 86 GLU A C 1
ATOM 674 O O . GLU A 1 86 ? -20.418 -13.906 2.239 1.00 95.12 86 GLU A O 1
ATOM 679 N N . LYS A 1 87 ? -21.976 -12.525 3.091 1.00 93.69 87 LYS A N 1
ATOM 680 C CA . LYS A 1 87 ? -22.752 -12.387 1.854 1.00 93.69 87 LYS A CA 1
ATOM 681 C C . LYS A 1 87 ? -21.992 -11.652 0.743 1.00 93.69 87 LYS A C 1
ATOM 683 O O . LYS A 1 87 ? -21.999 -12.109 -0.399 1.00 93.69 87 LYS A O 1
ATOM 688 N N . ASN A 1 88 ? -21.380 -10.513 1.059 1.00 92.25 88 ASN A N 1
ATOM 689 C CA . ASN A 1 88 ? -20.827 -9.594 0.060 1.00 92.25 88 ASN A CA 1
ATOM 690 C C . ASN A 1 88 ? -19.381 -9.944 -0.324 1.00 92.25 88 ASN A C 1
ATOM 692 O O . ASN A 1 88 ? -19.010 -9.839 -1.488 1.00 92.25 88 ASN A O 1
ATOM 696 N N . GLU A 1 89 ? -18.581 -10.407 0.638 1.00 90.94 89 GLU A N 1
ATOM 697 C CA . GLU A 1 89 ? -17.140 -10.662 0.488 1.00 90.94 89 GLU A CA 1
ATOM 698 C C . GLU A 1 89 ? -16.790 -12.155 0.456 1.00 90.94 89 GLU A C 1
ATOM 700 O O . GLU A 1 89 ? -15.611 -12.510 0.335 1.00 90.94 89 GLU A O 1
ATOM 705 N N . ARG A 1 90 ? -17.798 -13.036 0.586 1.00 92.12 90 ARG A N 1
ATOM 706 C CA . ARG A 1 90 ? -17.647 -14.503 0.671 1.00 92.12 90 ARG A CA 1
ATOM 707 C C . ARG A 1 90 ? -16.644 -14.918 1.750 1.00 92.12 90 ARG A C 1
ATOM 709 O O . ARG A 1 90 ? -15.851 -15.839 1.561 1.00 92.12 90 ARG A O 1
ATOM 716 N N . LEU A 1 91 ? -16.647 -14.194 2.869 1.00 91.25 91 LEU A N 1
ATOM 717 C CA . LEU A 1 91 ? -15.724 -14.386 3.981 1.00 91.25 91 LEU A CA 1
ATOM 718 C C . LEU A 1 91 ? -16.502 -14.592 5.273 1.00 91.25 91 LEU A C 1
ATOM 720 O O . LEU A 1 91 ? -17.133 -13.669 5.781 1.00 91.25 91 LEU A O 1
ATOM 724 N N . LYS A 1 92 ? -16.398 -15.790 5.842 1.00 94.06 92 LYS A N 1
ATOM 725 C CA . LYS A 1 92 ? -16.959 -16.069 7.158 1.00 94.06 92 LYS A CA 1
ATOM 726 C C . LYS A 1 92 ? -16.003 -15.580 8.243 1.00 94.06 92 LYS A C 1
ATOM 728 O O . LYS A 1 92 ? -14.944 -16.167 8.449 1.00 94.06 92 LYS A O 1
ATOM 733 N N . ILE A 1 93 ? -16.389 -14.514 8.939 1.00 92.94 93 ILE A N 1
ATOM 734 C CA . ILE A 1 93 ? -15.676 -14.019 10.120 1.00 92.94 93 ILE A CA 1
ATOM 735 C C . ILE A 1 93 ? -16.276 -14.680 11.358 1.00 92.94 93 ILE A C 1
ATOM 737 O O . ILE A 1 93 ? -17.466 -14.539 11.631 1.00 92.94 93 ILE A O 1
ATOM 741 N N . VAL A 1 94 ? -15.447 -15.386 12.124 1.00 91.06 94 VAL A N 1
ATOM 742 C CA . VAL A 1 94 ? -15.848 -15.931 13.426 1.00 91.06 94 VAL A CA 1
ATOM 743 C C . VAL A 1 94 ? -15.670 -14.843 14.481 1.00 91.06 94 VAL A C 1
ATOM 745 O O . VAL A 1 94 ? -14.542 -14.473 14.803 1.00 91.06 94 VAL A O 1
ATOM 748 N N . VAL A 1 95 ? -16.783 -14.326 15.000 1.00 95.06 95 VAL A N 1
ATOM 749 C CA . VAL A 1 95 ? -16.803 -13.382 16.125 1.00 95.06 95 VAL A CA 1
ATOM 750 C C . VAL A 1 95 ? -17.057 -14.184 17.408 1.00 95.06 95 VAL A C 1
ATOM 752 O O . VAL A 1 95 ? -18.106 -14.824 17.496 1.00 95.06 95 VAL A O 1
ATOM 755 N N . PRO A 1 96 ? -16.123 -14.212 18.377 1.00 92.62 96 PRO A N 1
ATOM 756 C CA . PRO A 1 96 ? -16.315 -14.942 19.629 1.00 92.62 96 PRO A CA 1
ATOM 757 C C . PRO A 1 96 ? -17.476 -14.383 20.458 1.00 92.62 96 PRO A C 1
ATOM 759 O O . PRO A 1 96 ? -17.797 -13.197 20.378 1.00 92.62 96 PRO A O 1
ATOM 762 N N . GLU A 1 97 ? -18.075 -15.215 21.306 1.00 94.44 97 GLU A N 1
ATOM 763 C CA . GLU A 1 97 ? -18.984 -14.710 22.336 1.00 94.44 97 GLU A CA 1
ATOM 764 C C . GLU A 1 97 ? -18.203 -13.942 23.408 1.00 94.44 97 GLU A C 1
ATOM 766 O O . GLU A 1 97 ? -17.051 -14.255 23.713 1.00 94.44 97 GLU A O 1
ATOM 771 N N . ILE A 1 98 ? -18.837 -12.917 23.977 1.00 95.06 98 ILE A N 1
ATOM 772 C CA . ILE A 1 98 ? -18.238 -12.057 24.999 1.00 95.06 98 ILE A CA 1
ATOM 773 C C . ILE A 1 98 ? -19.143 -11.969 26.221 1.00 95.06 98 ILE A C 1
ATOM 775 O O . ILE A 1 98 ? -20.369 -11.928 26.096 1.00 95.06 98 ILE A O 1
ATOM 779 N N . SER A 1 99 ? -18.534 -11.904 27.404 1.00 95.69 99 SER A N 1
ATOM 780 C CA . SER A 1 99 ? -19.255 -11.651 28.651 1.00 95.69 99 SER A CA 1
ATOM 781 C C . SER A 1 99 ? -19.791 -10.216 28.704 1.00 95.69 99 SER A C 1
ATOM 783 O O . SER A 1 99 ? -19.333 -9.333 27.973 1.00 95.69 99 SER A O 1
ATOM 785 N N . GLU A 1 100 ? -20.735 -9.954 29.609 1.00 94.94 100 GLU A N 1
ATOM 786 C CA . GLU A 1 100 ? -21.265 -8.599 29.810 1.00 94.94 100 GLU A CA 1
ATOM 787 C C . GLU A 1 100 ? -20.172 -7.610 30.249 1.00 94.94 100 GLU A C 1
ATOM 789 O O . GLU A 1 100 ? -20.128 -6.480 29.772 1.00 94.94 100 GLU A O 1
ATOM 794 N N . ALA A 1 101 ? -19.214 -8.055 31.068 1.00 92.94 101 ALA A N 1
ATOM 795 C CA . ALA A 1 101 ? -18.070 -7.235 31.467 1.00 92.94 101 ALA A CA 1
ATOM 796 C C . ALA A 1 101 ? -17.201 -6.822 30.262 1.00 92.94 101 ALA A C 1
ATOM 798 O O . ALA A 1 101 ? -16.811 -5.661 30.132 1.00 92.94 101 ALA A O 1
ATOM 799 N N . VAL A 1 102 ? -16.942 -7.751 29.333 1.00 92.81 102 VAL A N 1
ATOM 800 C CA . VAL A 1 102 ? -16.221 -7.446 28.086 1.00 92.81 102 VAL A CA 1
ATOM 801 C C . VAL A 1 102 ? -17.048 -6.512 27.202 1.00 92.81 102 VAL A C 1
ATOM 803 O O . VAL A 1 102 ? -16.508 -5.556 26.647 1.00 92.81 102 VAL A O 1
ATOM 806 N N . ARG A 1 103 ? -18.365 -6.718 27.106 1.00 94.38 103 ARG A N 1
ATOM 807 C CA . ARG A 1 103 ? -19.263 -5.834 26.349 1.00 94.38 103 ARG A CA 1
ATOM 808 C C . ARG A 1 103 ? -19.224 -4.394 26.864 1.00 94.38 103 ARG A C 1
ATOM 810 O O . ARG A 1 103 ? -19.158 -3.474 26.049 1.00 94.38 103 ARG A O 1
ATOM 817 N N . GLN A 1 104 ? -19.203 -4.206 28.182 1.00 93.75 104 GLN A N 1
ATOM 818 C CA . GLN A 1 104 ? -19.090 -2.890 28.817 1.00 93.75 104 GLN A CA 1
ATOM 819 C C . GLN A 1 104 ? -17.760 -2.198 28.487 1.00 93.75 104 GLN A C 1
ATOM 821 O O . GLN A 1 104 ? -17.744 -0.996 28.226 1.00 93.75 104 GLN A O 1
ATOM 826 N N . SER A 1 105 ? -16.655 -2.949 28.390 1.00 92.00 105 SER A N 1
ATOM 827 C CA . SER A 1 105 ? -15.347 -2.386 28.002 1.00 92.00 105 SER A CA 1
ATOM 828 C C . SER A 1 105 ? -15.318 -1.777 26.588 1.00 92.00 105 SER A C 1
ATOM 830 O O . SER A 1 105 ? -14.434 -0.986 26.277 1.00 92.00 105 SER A O 1
ATOM 832 N N . LEU A 1 106 ? -16.294 -2.111 25.734 1.00 93.44 106 LEU A N 1
ATOM 833 C CA . LEU A 1 106 ? -16.411 -1.618 24.357 1.00 93.44 106 LEU A CA 1
ATOM 834 C C . LEU A 1 106 ? -17.319 -0.381 24.223 1.00 93.44 106 LEU A C 1
ATOM 836 O O . LEU A 1 106 ? -17.477 0.134 23.117 1.00 93.44 106 LEU A O 1
ATOM 840 N N . GLU A 1 107 ? -17.967 0.080 25.301 1.00 91.06 107 GLU A N 1
ATOM 841 C CA . GLU A 1 107 ? -18.929 1.194 25.238 1.00 91.06 107 GLU A CA 1
ATOM 842 C C . GLU A 1 107 ? -18.276 2.550 24.986 1.00 91.06 107 GLU A C 1
ATOM 844 O O . GLU A 1 107 ? -18.855 3.411 24.319 1.00 91.06 107 GLU A O 1
ATOM 849 N N . LYS A 1 108 ? -17.080 2.751 25.537 1.00 91.19 108 LYS A N 1
ATOM 850 C CA . LYS A 1 108 ? -16.314 3.987 25.420 1.00 91.19 108 LYS A CA 1
ATOM 851 C C . LYS A 1 108 ? -14.875 3.633 25.105 1.00 91.19 108 LYS A C 1
ATOM 853 O O . LYS A 1 108 ? -14.310 2.734 25.714 1.00 91.19 108 LYS A O 1
ATOM 858 N N . VAL A 1 109 ? -14.300 4.368 24.165 1.00 92.25 109 VAL A N 1
ATOM 859 C CA . VAL A 1 109 ? -12.901 4.224 23.770 1.00 92.25 109 VAL A CA 1
ATOM 860 C C . VAL A 1 109 ? -12.249 5.590 23.732 1.00 92.25 109 VAL A C 1
ATOM 862 O O . VAL A 1 109 ? -12.877 6.576 23.327 1.00 92.25 109 VAL A O 1
ATOM 865 N N . SER A 1 110 ? -10.990 5.652 24.141 1.00 93.31 110 SER A N 1
ATOM 866 C CA . SER A 1 110 ? -10.206 6.871 24.087 1.00 93.31 110 SER A CA 1
ATOM 867 C C . SER A 1 110 ? -9.919 7.236 22.639 1.00 93.31 110 SER A C 1
ATOM 869 O O . SER A 1 110 ? -9.521 6.406 21.816 1.00 93.31 110 SER A O 1
ATOM 871 N N . VAL A 1 111 ? -10.108 8.514 22.322 1.00 93.69 111 VAL A N 1
ATOM 872 C CA . VAL A 1 111 ? -9.794 9.063 21.007 1.00 93.69 111 VAL A CA 1
ATOM 873 C C . VAL A 1 111 ? -8.924 10.298 21.146 1.00 93.69 111 VAL A C 1
ATOM 875 O O . VAL A 1 111 ? -9.109 11.111 22.049 1.00 93.69 111 VAL A O 1
ATOM 878 N N . TYR A 1 112 ? -7.993 10.454 20.216 1.00 92.69 112 TYR A N 1
ATOM 879 C CA . TYR A 1 112 ? -7.233 11.674 20.033 1.00 92.69 112 TYR A CA 1
ATOM 880 C C . TYR A 1 112 ? -7.700 12.337 18.742 1.00 92.69 112 TYR A C 1
ATOM 882 O O . TYR A 1 112 ? -7.520 11.798 17.646 1.00 92.69 112 TYR A O 1
ATOM 890 N N . ARG A 1 113 ? -8.351 13.493 18.883 1.00 93.44 113 ARG A N 1
ATOM 891 C CA . ARG A 1 113 ? -8.860 14.264 17.750 1.00 93.44 113 ARG A CA 1
ATOM 892 C C . ARG A 1 113 ? -7.747 15.133 17.178 1.00 93.44 113 ARG A C 1
ATOM 894 O O . ARG A 1 113 ? -7.229 16.001 17.873 1.00 93.44 113 ARG A O 1
ATOM 901 N N . VAL A 1 114 ? -7.447 14.945 15.899 1.00 91.81 114 VAL A N 1
ATOM 902 C CA . VAL A 1 114 ? -6.571 15.836 15.132 1.00 91.81 114 VAL A CA 1
ATOM 903 C C . VAL A 1 114 ? -7.378 16.915 14.410 1.00 91.81 114 VAL A C 1
ATOM 905 O O . VAL A 1 114 ? -8.579 16.756 14.167 1.00 91.81 114 VAL A O 1
ATOM 908 N N . VAL A 1 115 ? -6.710 18.020 14.075 1.00 89.50 115 VAL A N 1
ATOM 909 C CA . VAL A 1 115 ? -7.310 19.145 13.339 1.00 89.50 115 VAL A CA 1
ATOM 910 C C . VAL A 1 115 ? -7.621 18.742 11.896 1.00 89.50 115 VAL A C 1
ATOM 912 O O . VAL A 1 115 ? -8.715 19.000 11.401 1.00 89.50 115 VAL A O 1
ATOM 915 N N . ASP A 1 116 ? -6.691 18.034 11.258 1.00 87.19 116 ASP A N 1
ATOM 916 C CA . ASP A 1 116 ? -6.778 17.583 9.871 1.00 87.19 116 ASP A CA 1
ATOM 917 C C . ASP A 1 116 ? -6.057 16.237 9.673 1.00 87.19 116 ASP A C 1
ATOM 919 O O . ASP A 1 116 ? -5.373 15.721 10.565 1.00 87.19 116 ASP A O 1
ATOM 923 N N . ARG A 1 117 ? -6.223 15.642 8.484 1.00 87.31 117 ARG A N 1
ATOM 924 C CA . ARG A 1 117 ? -5.584 14.364 8.133 1.00 87.31 117 ARG A CA 1
ATOM 925 C C . ARG A 1 117 ? -4.055 14.461 8.111 1.00 87.31 117 ARG A C 1
ATOM 927 O O . ARG A 1 117 ? -3.396 13.486 8.472 1.00 87.31 117 ARG A O 1
ATOM 934 N N . ASP A 1 118 ? -3.492 15.607 7.732 1.00 82.50 118 ASP A N 1
ATOM 935 C CA . ASP A 1 118 ? -2.041 15.814 7.648 1.00 82.50 118 ASP A CA 1
ATOM 936 C C . ASP A 1 118 ? -1.375 15.795 9.031 1.00 82.50 118 ASP A C 1
ATOM 938 O O . ASP A 1 118 ? -0.313 15.195 9.215 1.00 82.50 118 ASP A O 1
ATOM 942 N N . SER A 1 119 ? -2.047 16.340 10.040 1.00 82.81 119 SER A N 1
ATOM 943 C CA . SER A 1 119 ? -1.628 16.311 11.440 1.00 82.81 119 SER A CA 1
ATOM 944 C C . SER A 1 119 ? -1.511 14.876 11.966 1.00 82.81 119 SER A C 1
ATOM 946 O O . SER A 1 119 ? -0.594 14.561 12.726 1.00 82.81 119 SER A O 1
ATOM 948 N N . ALA A 1 120 ? -2.381 13.965 11.513 1.00 83.38 120 ALA A N 1
ATOM 949 C CA . ALA A 1 120 ? -2.275 12.547 11.855 1.00 83.38 120 ALA A CA 1
ATOM 950 C C . ALA A 1 120 ? -1.116 11.838 11.139 1.00 83.38 120 ALA A C 1
ATOM 952 O O . ALA A 1 120 ? -0.563 10.889 11.694 1.00 83.38 120 ALA A O 1
ATOM 953 N N . ARG A 1 121 ? -0.706 12.284 9.940 1.00 77.88 121 ARG A N 1
ATOM 954 C CA . ARG A 1 121 ? 0.332 11.604 9.139 1.00 77.88 121 ARG A CA 1
ATOM 955 C C . ARG A 1 121 ? 1.658 11.473 9.887 1.00 77.88 121 ARG A C 1
ATOM 957 O O . ARG A 1 121 ? 2.254 10.399 9.881 1.00 77.88 121 ARG A O 1
ATOM 964 N N . SER A 1 122 ? 2.086 12.524 10.587 1.00 67.81 122 SER A N 1
ATOM 965 C CA . SER A 1 122 ? 3.343 12.495 11.354 1.00 67.81 122 SER A CA 1
ATOM 966 C C . SER A 1 122 ? 3.294 11.467 12.496 1.00 67.81 122 SER A C 1
ATOM 968 O O . SER A 1 122 ? 4.247 10.716 12.687 1.00 67.81 122 SER A O 1
ATOM 970 N N . PHE A 1 123 ? 2.163 11.376 13.206 1.00 70.56 123 PHE A N 1
ATOM 971 C CA . PHE A 1 123 ? 1.959 10.406 14.288 1.00 70.56 123 PHE A CA 1
ATOM 972 C C . PHE A 1 123 ? 1.870 8.963 13.767 1.00 70.56 123 PHE A C 1
ATOM 974 O O . PHE A 1 123 ? 2.507 8.061 14.310 1.00 70.56 123 PHE A O 1
ATOM 981 N N . ILE A 1 124 ? 1.106 8.748 12.692 1.00 73.12 124 ILE A N 1
ATOM 982 C CA . ILE A 1 124 ? 0.920 7.438 12.053 1.00 73.12 124 ILE A CA 1
ATOM 983 C C . ILE A 1 124 ? 2.251 6.915 11.502 1.00 73.12 124 ILE A C 1
ATOM 985 O O . ILE A 1 124 ? 2.608 5.766 11.764 1.00 73.12 124 ILE A O 1
ATOM 989 N N . GLY A 1 125 ? 2.991 7.762 10.778 1.00 64.75 125 GLY A N 1
ATOM 990 C CA . GLY A 1 125 ? 4.303 7.427 10.229 1.00 64.75 125 GLY A CA 1
ATOM 991 C C . GLY A 1 125 ? 5.287 7.033 11.329 1.00 64.75 125 GLY A C 1
ATOM 992 O O . GLY A 1 125 ? 5.831 5.931 11.300 1.00 64.75 125 GLY A O 1
ATOM 993 N N . PHE A 1 126 ? 5.442 7.871 12.357 1.00 64.25 126 PHE A N 1
ATOM 994 C CA . PHE A 1 126 ? 6.330 7.568 13.480 1.00 64.25 126 PHE A CA 1
ATOM 995 C C . PHE A 1 126 ? 5.976 6.234 14.161 1.00 64.25 126 PHE A C 1
ATOM 997 O O . PHE A 1 126 ? 6.852 5.400 14.405 1.00 64.25 126 PHE A O 1
ATOM 1004 N N . LYS A 1 127 ? 4.684 6.000 14.434 1.00 65.50 127 LYS A N 1
ATOM 1005 C CA . LYS A 1 127 ? 4.213 4.820 15.165 1.00 65.50 127 LYS A CA 1
ATOM 1006 C C . LYS A 1 127 ? 4.395 3.512 14.395 1.00 65.50 127 LYS A C 1
ATOM 1008 O O . LYS A 1 127 ? 4.853 2.543 14.983 1.00 65.50 127 LYS A O 1
ATOM 1013 N N . HIS A 1 128 ? 4.035 3.438 13.114 1.00 61.84 128 HIS A N 1
ATOM 1014 C CA . HIS A 1 128 ? 4.073 2.159 12.376 1.00 61.84 128 HIS A CA 1
ATOM 1015 C C . HIS A 1 128 ? 5.418 1.825 11.751 1.00 61.84 128 HIS A C 1
ATOM 1017 O O . HIS A 1 128 ? 5.601 0.717 11.249 1.00 61.84 128 HIS A O 1
ATOM 1023 N N . ILE A 1 129 ? 6.368 2.756 11.768 1.00 56.16 129 ILE A N 1
ATOM 1024 C CA . ILE A 1 129 ? 7.733 2.461 11.334 1.00 56.16 129 ILE A CA 1
ATOM 1025 C C . ILE A 1 129 ? 8.618 2.058 12.518 1.00 56.16 129 ILE A C 1
ATOM 1027 O O . ILE A 1 129 ? 9.432 1.144 12.370 1.00 56.16 129 ILE A O 1
ATOM 1031 N N . ASN A 1 130 ? 8.396 2.642 13.701 1.00 49.16 130 ASN A N 1
ATOM 1032 C CA . ASN A 1 130 ? 9.155 2.323 14.917 1.00 49.16 130 ASN A CA 1
ATOM 1033 C C . ASN A 1 130 ? 8.422 1.386 15.899 1.00 49.16 130 ASN A C 1
ATOM 1035 O O . ASN A 1 130 ? 9.028 0.915 16.859 1.00 49.16 130 ASN A O 1
ATOM 1039 N N . GLY A 1 131 ? 7.132 1.115 15.688 1.00 48.69 131 GLY A N 1
ATOM 1040 C CA . GLY A 1 131 ? 6.308 0.261 16.546 1.00 48.69 131 GLY A CA 1
ATOM 1041 C C . GLY A 1 131 ? 6.452 -1.237 16.264 1.00 48.69 131 GLY A C 1
ATOM 1042 O O . GLY A 1 131 ? 7.038 -1.659 15.268 1.00 48.69 131 GLY A O 1
ATOM 1043 N N . ALA A 1 132 ? 5.887 -2.058 17.154 1.00 36.50 132 ALA A N 1
ATOM 1044 C CA . ALA A 1 132 ? 6.000 -3.520 17.102 1.00 36.50 132 ALA A CA 1
ATOM 1045 C C . ALA A 1 132 ? 5.347 -4.153 15.852 1.00 36.50 132 ALA A C 1
ATOM 1047 O O . ALA A 1 132 ? 5.849 -5.153 15.347 1.00 36.50 132 ALA A O 1
ATOM 1048 N N . ALA A 1 133 ? 4.277 -3.547 15.320 1.00 51.62 133 ALA A N 1
ATOM 1049 C CA . ALA A 1 133 ? 3.597 -3.967 14.091 1.00 51.62 133 ALA A CA 1
ATOM 1050 C C . ALA A 1 133 ? 4.058 -3.109 12.899 1.00 51.62 133 ALA A C 1
ATOM 1052 O O . ALA A 1 133 ? 3.370 -2.172 12.482 1.00 51.62 133 ALA A O 1
ATOM 1053 N N . LYS A 1 134 ? 5.264 -3.397 12.396 1.00 58.97 134 LYS A N 1
ATOM 1054 C CA . LYS A 1 134 ? 5.901 -2.635 11.313 1.00 58.97 134 LYS A CA 1
ATOM 1055 C C . LYS A 1 134 ? 5.080 -2.710 10.028 1.00 58.97 134 LYS A C 1
ATOM 1057 O O . LYS A 1 134 ? 4.671 -3.792 9.617 1.00 58.97 134 LYS A O 1
ATOM 1062 N N . TRP A 1 135 ? 4.881 -1.576 9.361 1.00 63.72 135 TRP A N 1
ATOM 1063 C CA . TRP A 1 135 ? 4.287 -1.578 8.024 1.00 63.72 135 TRP A CA 1
ATOM 1064 C C . TRP A 1 135 ? 5.108 -2.407 7.033 1.00 63.72 135 TRP A C 1
ATOM 1066 O O . TRP A 1 135 ? 6.325 -2.240 6.920 1.00 63.72 135 TRP A O 1
ATOM 1076 N N . GLU A 1 136 ? 4.405 -3.224 6.246 1.00 72.75 136 GLU A N 1
ATOM 1077 C CA . GLU A 1 136 ? 4.947 -3.830 5.032 1.00 72.75 136 GLU A CA 1
ATOM 1078 C C . GLU A 1 136 ? 5.460 -2.743 4.074 1.00 72.75 136 GLU A C 1
ATOM 1080 O O . GLU A 1 136 ? 4.891 -1.650 3.961 1.00 72.75 136 GLU A O 1
ATOM 1085 N N . SER A 1 137 ? 6.541 -3.056 3.354 1.00 80.19 137 SER A N 1
ATOM 1086 C CA . SER A 1 137 ? 7.290 -2.086 2.536 1.00 80.19 137 SER A CA 1
ATOM 1087 C C . SER A 1 137 ? 6.421 -1.296 1.547 1.00 80.19 137 SER A C 1
ATOM 1089 O O . SER A 1 137 ? 6.648 -0.103 1.346 1.00 80.19 137 SER A O 1
ATOM 1091 N N . PHE A 1 138 ? 5.393 -1.925 0.971 1.00 85.75 138 PHE A N 1
ATOM 1092 C CA . PHE A 1 138 ? 4.464 -1.267 0.055 1.00 85.75 138 PHE A CA 1
ATOM 1093 C C . PHE A 1 138 ? 3.545 -0.252 0.739 1.00 85.75 138 PHE A C 1
ATOM 1095 O O . PHE A 1 138 ? 3.370 0.849 0.227 1.00 85.75 138 PHE A O 1
ATOM 1102 N N . ALA A 1 139 ? 2.962 -0.595 1.893 1.00 81.75 139 ALA A N 1
ATOM 1103 C CA . ALA A 1 139 ? 2.049 0.302 2.605 1.00 81.75 139 ALA A CA 1
ATOM 1104 C C . ALA A 1 139 ? 2.784 1.577 3.039 1.00 81.75 139 ALA A C 1
ATOM 1106 O O . ALA A 1 139 ? 2.289 2.690 2.853 1.00 81.75 139 ALA A O 1
ATOM 1107 N N . LYS A 1 140 ? 4.022 1.401 3.515 1.00 82.19 140 LYS A N 1
ATOM 1108 C CA . LYS A 1 140 ? 4.945 2.491 3.825 1.00 82.19 140 LYS A CA 1
ATOM 1109 C C . LYS A 1 140 ? 5.239 3.366 2.609 1.00 82.19 140 LYS A C 1
ATOM 1111 O O . LYS A 1 140 ? 5.148 4.588 2.699 1.00 82.19 140 LYS A O 1
ATOM 1116 N N . ALA A 1 141 ? 5.560 2.750 1.475 1.00 88.25 141 ALA A N 1
ATOM 1117 C CA . ALA A 1 141 ? 5.849 3.461 0.238 1.00 88.25 141 ALA A CA 1
ATOM 1118 C C . ALA A 1 141 ? 4.644 4.253 -0.275 1.00 88.25 141 ALA A C 1
ATOM 1120 O O . ALA A 1 141 ? 4.785 5.425 -0.614 1.00 88.25 141 ALA A O 1
ATOM 1121 N N . LYS A 1 142 ? 3.453 3.643 -0.274 1.00 89.62 142 LYS A N 1
ATOM 1122 C CA . LYS A 1 142 ? 2.205 4.292 -0.688 1.00 89.62 142 LYS A CA 1
ATOM 1123 C C . LYS A 1 142 ? 1.889 5.487 0.204 1.00 89.62 142 LYS A C 1
ATOM 1125 O O . LYS A 1 142 ? 1.585 6.561 -0.301 1.00 89.62 142 LYS A O 1
ATOM 1130 N N . PHE A 1 143 ? 2.027 5.330 1.519 1.00 84.56 143 PHE A N 1
ATOM 1131 C CA . PHE A 1 143 ? 1.858 6.434 2.458 1.00 84.56 143 PHE A CA 1
ATOM 1132 C C . PHE A 1 143 ? 2.847 7.578 2.194 1.00 84.56 143 PHE A C 1
ATOM 1134 O O . PHE A 1 143 ? 2.433 8.732 2.107 1.00 84.56 143 PHE A O 1
ATOM 1141 N N . ALA A 1 144 ? 4.135 7.267 2.021 1.00 86.69 144 ALA A N 1
ATOM 1142 C CA . ALA A 1 144 ? 5.153 8.267 1.711 1.00 86.69 144 ALA A CA 1
ATOM 1143 C C . ALA A 1 144 ? 4.869 8.985 0.381 1.00 86.69 144 ALA A C 1
ATOM 1145 O O . ALA A 1 144 ? 5.015 10.201 0.302 1.00 86.69 144 ALA A O 1
ATOM 1146 N N . ALA A 1 145 ? 4.416 8.259 -0.643 1.00 91.00 145 ALA A N 1
ATOM 1147 C CA . ALA A 1 145 ? 4.087 8.827 -1.945 1.00 91.00 145 ALA A CA 1
ATOM 1148 C C . ALA A 1 145 ? 2.870 9.757 -1.882 1.00 91.00 145 ALA A C 1
ATOM 1150 O O . ALA A 1 145 ? 2.920 10.848 -2.440 1.00 91.00 145 ALA A O 1
ATOM 1151 N N . GLU A 1 146 ? 1.806 9.375 -1.172 1.00 88.06 146 GLU A N 1
ATOM 1152 C CA . GLU A 1 146 ? 0.623 10.22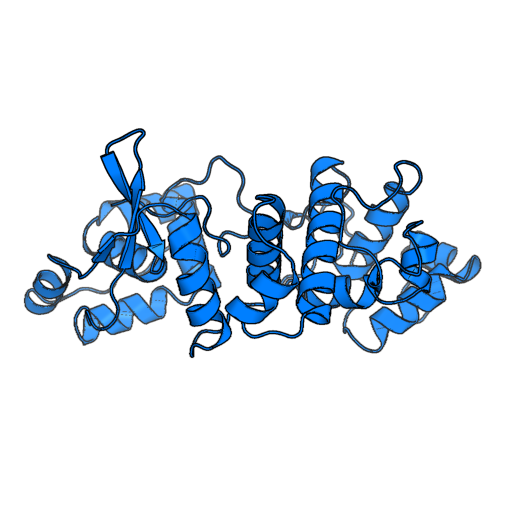6 -0.966 1.00 88.06 146 GLU A CA 1
ATOM 1153 C C . GLU A 1 146 ? 0.924 11.459 -0.108 1.00 88.06 146 GLU A C 1
ATOM 1155 O O . GLU A 1 146 ? 0.324 12.520 -0.295 1.00 88.06 146 GLU A O 1
ATOM 1160 N N . TRP A 1 147 ? 1.865 11.342 0.831 1.00 86.88 147 TRP A N 1
ATOM 1161 C CA . TRP A 1 147 ? 2.341 12.492 1.587 1.00 86.88 147 TRP A CA 1
ATOM 1162 C C . TRP A 1 147 ? 3.158 13.433 0.703 1.00 86.88 147 TRP A C 1
ATOM 1164 O O . TRP A 1 147 ? 2.905 14.630 0.693 1.00 86.88 147 TRP A O 1
ATOM 1174 N N . TYR A 1 148 ? 4.069 12.894 -0.105 1.00 90.06 148 TYR A N 1
ATOM 1175 C CA . TYR A 1 148 ? 4.869 13.693 -1.027 1.00 90.06 148 TYR A CA 1
ATOM 1176 C C . TYR A 1 148 ? 4.004 14.382 -2.099 1.00 90.06 148 TYR A C 1
ATOM 1178 O O . TYR A 1 148 ? 4.195 15.561 -2.389 1.00 90.06 148 TYR A O 1
ATOM 1186 N N . LYS A 1 149 ? 2.965 13.698 -2.610 1.00 88.56 149 LYS A N 1
ATOM 1187 C CA . LYS A 1 149 ? 1.982 14.261 -3.556 1.00 88.56 149 LYS A CA 1
ATOM 1188 C C . LYS A 1 149 ? 1.204 15.460 -3.004 1.00 88.56 149 LYS A C 1
ATOM 1190 O O . LYS A 1 149 ? 0.667 16.218 -3.806 1.00 88.56 149 LYS A O 1
ATOM 1195 N N . SER A 1 150 ? 1.118 15.659 -1.681 1.00 83.94 150 SER A N 1
ATOM 1196 C CA . SER A 1 150 ? 0.433 16.844 -1.142 1.00 83.94 150 SER A CA 1
ATOM 1197 C C . SER A 1 150 ? 1.196 18.145 -1.402 1.00 83.94 150 SER A C 1
ATOM 1199 O O . SER A 1 150 ? 0.628 19.214 -1.206 1.00 83.94 150 SER A O 1
ATOM 1201 N N . GLY A 1 151 ? 2.464 18.068 -1.831 1.00 82.44 151 GLY A N 1
ATOM 1202 C CA . GLY A 1 151 ? 3.290 19.219 -2.208 1.00 82.44 151 GLY A CA 1
ATOM 1203 C C . GLY A 1 151 ? 3.781 20.068 -1.032 1.00 82.44 151 GLY A C 1
ATOM 1204 O O . GLY A 1 151 ? 4.577 20.979 -1.229 1.00 82.44 151 GLY A O 1
ATOM 1205 N N . ASN A 1 152 ? 3.346 19.755 0.189 1.00 80.06 152 ASN A N 1
ATOM 1206 C CA . ASN A 1 152 ? 3.628 20.555 1.382 1.00 80.06 152 ASN A CA 1
ATOM 1207 C C . ASN A 1 152 ? 4.832 20.046 2.189 1.00 80.06 152 ASN A C 1
ATOM 1209 O O . ASN A 1 152 ? 5.150 20.631 3.221 1.00 80.06 152 ASN A O 1
ATOM 1213 N N . VAL A 1 153 ? 5.447 18.930 1.782 1.00 83.00 153 VAL A N 1
ATOM 1214 C CA . VAL A 1 153 ? 6.509 18.253 2.541 1.00 83.00 153 VAL A CA 1
ATOM 1215 C C . VAL A 1 153 ? 7.553 17.670 1.590 1.00 83.00 153 VAL A C 1
ATOM 1217 O O . VAL A 1 153 ? 7.220 17.068 0.570 1.00 83.00 153 VAL A O 1
ATOM 1220 N N . THR A 1 154 ? 8.826 17.823 1.937 1.00 88.31 154 THR A N 1
ATOM 1221 C CA . THR A 1 154 ? 9.965 17.258 1.205 1.00 88.31 154 THR A CA 1
ATOM 1222 C C . THR A 1 154 ? 10.179 15.776 1.531 1.00 88.31 154 THR A C 1
ATOM 1224 O O . THR A 1 154 ? 9.810 15.283 2.598 1.00 88.31 154 THR A O 1
ATOM 1227 N N . LEU A 1 155 ? 10.859 15.036 0.646 1.00 86.38 155 LEU A N 1
ATOM 1228 C CA . LEU A 1 155 ? 11.255 13.650 0.934 1.00 86.38 155 LEU A CA 1
ATOM 1229 C C . LEU A 1 155 ? 12.180 13.533 2.155 1.00 86.38 155 LEU A C 1
ATOM 1231 O O . LEU A 1 155 ? 12.184 12.496 2.819 1.00 86.38 155 LEU A O 1
ATOM 1235 N N . GLN A 1 156 ? 12.970 14.570 2.451 1.00 83.00 156 GLN A N 1
ATOM 1236 C CA . GLN A 1 156 ? 13.814 14.608 3.642 1.00 83.00 156 GLN A CA 1
ATOM 1237 C C . GLN A 1 156 ? 12.957 14.635 4.910 1.00 83.00 156 GLN A C 1
ATOM 1239 O O . GLN A 1 156 ? 13.090 13.739 5.741 1.00 83.00 156 GLN A O 1
ATOM 1244 N N . GLU A 1 157 ? 12.018 15.572 5.013 1.00 80.50 157 GLU A N 1
ATOM 1245 C CA . GLU A 1 157 ? 11.106 15.663 6.159 1.00 80.50 157 GLU A CA 1
ATOM 1246 C C . GLU A 1 157 ? 10.257 14.396 6.313 1.00 80.50 157 GLU A C 1
ATOM 1248 O O . GLU A 1 157 ? 10.053 13.912 7.428 1.00 80.50 157 GLU A O 1
ATOM 1253 N N . ILE A 1 158 ? 9.796 13.811 5.199 1.00 81.88 158 ILE A N 1
ATOM 1254 C CA . ILE A 1 158 ? 9.099 12.520 5.219 1.00 81.88 158 ILE A CA 1
ATOM 1255 C C . ILE A 1 158 ? 10.016 11.450 5.815 1.00 81.88 158 ILE A C 1
ATOM 1257 O O . ILE A 1 158 ? 9.585 10.730 6.709 1.00 81.88 158 ILE A O 1
ATOM 1261 N N . SER A 1 159 ? 11.273 11.354 5.369 1.00 77.44 159 SER A N 1
ATOM 1262 C CA . SER A 1 159 ? 12.231 10.355 5.860 1.00 77.44 159 SER A CA 1
ATOM 1263 C C . SER A 1 159 ? 12.570 10.510 7.344 1.00 77.44 159 SER A C 1
ATOM 1265 O O . SER A 1 159 ? 12.618 9.507 8.053 1.00 77.44 159 SER A O 1
ATOM 1267 N N . GLU A 1 160 ? 12.702 11.745 7.832 1.00 73.88 160 GLU A N 1
ATOM 1268 C CA . GLU A 1 160 ? 12.952 12.062 9.242 1.00 73.88 160 GLU A CA 1
ATOM 1269 C C . GLU A 1 160 ? 11.758 11.674 10.122 1.00 73.88 160 GLU A C 1
ATOM 1271 O O . GLU A 1 160 ? 11.927 11.024 11.153 1.00 73.88 160 GLU A O 1
ATOM 1276 N N . LYS A 1 161 ? 10.535 12.002 9.687 1.00 71.62 161 LYS A N 1
ATOM 1277 C CA . LYS A 1 161 ? 9.303 11.669 10.420 1.00 71.62 161 LYS A CA 1
ATOM 1278 C C . LYS A 1 161 ? 8.972 10.181 10.380 1.00 71.62 161 LYS A C 1
ATOM 1280 O O . LYS A 1 161 ? 8.402 9.646 11.328 1.00 71.62 161 LYS A O 1
ATOM 1285 N N . ILE A 1 162 ? 9.312 9.521 9.277 1.00 71.50 162 ILE A N 1
ATOM 1286 C CA . ILE A 1 162 ? 9.148 8.082 9.105 1.00 71.50 162 ILE A CA 1
ATOM 1287 C C . ILE A 1 162 ? 10.251 7.310 9.842 1.00 71.50 162 ILE A C 1
ATOM 1289 O O . ILE A 1 162 ? 9.978 6.229 10.338 1.00 71.50 162 ILE A O 1
ATOM 1293 N N . GLY A 1 163 ? 11.468 7.839 9.966 1.00 64.06 163 GLY A N 1
ATOM 1294 C CA . GLY A 1 163 ? 12.600 7.133 10.577 1.00 64.06 163 GLY A CA 1
ATOM 1295 C C . GLY A 1 163 ? 13.263 6.126 9.633 1.00 64.06 163 GLY A C 1
ATOM 1296 O O . GLY A 1 163 ? 13.691 5.058 10.061 1.00 64.06 163 GLY A O 1
ATOM 1297 N N . ASP A 1 164 ? 13.323 6.432 8.336 1.00 68.75 164 ASP A N 1
ATOM 1298 C CA . ASP A 1 164 ? 14.015 5.610 7.336 1.00 68.75 164 ASP A CA 1
ATOM 1299 C C . ASP A 1 164 ? 15.042 6.448 6.571 1.00 68.75 164 ASP A C 1
ATOM 1301 O O . ASP A 1 164 ? 15.007 7.677 6.608 1.00 68.75 164 ASP A O 1
ATOM 1305 N N . ARG A 1 165 ? 15.968 5.807 5.855 1.00 72.31 165 ARG A N 1
ATOM 1306 C CA . ARG A 1 165 ? 16.959 6.558 5.068 1.00 72.31 165 ARG A CA 1
ATOM 1307 C C . ARG A 1 165 ? 16.265 7.315 3.936 1.00 72.31 165 ARG A C 1
ATOM 1309 O O . ARG A 1 165 ? 15.476 6.719 3.200 1.00 72.31 165 ARG A O 1
ATOM 1316 N N . HIS A 1 166 ? 16.639 8.579 3.738 1.00 76.81 166 HIS A N 1
ATOM 1317 C CA . HIS A 1 166 ? 16.140 9.430 2.653 1.00 76.81 166 HIS A CA 1
ATOM 1318 C C . HIS A 1 166 ? 16.157 8.719 1.287 1.00 76.81 166 HIS A C 1
ATOM 1320 O O . HIS A 1 166 ? 15.125 8.625 0.624 1.00 76.81 166 HIS A O 1
ATOM 1326 N N . ASP A 1 167 ? 17.280 8.088 0.929 1.00 78.00 167 ASP A N 1
ATOM 1327 C CA . ASP A 1 167 ? 17.422 7.319 -0.317 1.00 78.00 167 ASP A CA 1
ATOM 1328 C C . ASP A 1 167 ? 16.427 6.157 -0.446 1.00 78.00 167 ASP A C 1
ATOM 1330 O O . ASP A 1 167 ? 16.011 5.809 -1.551 1.00 78.00 167 ASP A O 1
ATOM 1334 N N . THR A 1 168 ? 16.044 5.531 0.669 1.00 80.81 168 THR A N 1
ATOM 1335 C CA . THR A 1 168 ? 15.089 4.412 0.667 1.00 80.81 168 THR A CA 1
ATOM 1336 C C . THR A 1 168 ? 13.680 4.922 0.405 1.00 80.81 168 THR A C 1
ATOM 1338 O O . THR A 1 168 ? 12.998 4.395 -0.473 1.00 80.81 168 THR A O 1
ATOM 1341 N N . ILE A 1 169 ? 13.271 5.996 1.089 1.00 84.44 169 ILE A N 1
ATOM 1342 C CA . ILE A 1 169 ? 11.976 6.648 0.859 1.00 84.44 169 ILE A CA 1
ATOM 1343 C C . ILE A 1 169 ? 11.874 7.153 -0.577 1.00 84.44 169 ILE A C 1
ATOM 1345 O O . ILE A 1 169 ? 10.876 6.902 -1.245 1.00 84.44 169 ILE A O 1
ATOM 1349 N N . LYS A 1 170 ? 12.936 7.769 -1.095 1.00 88.06 170 LYS A N 1
ATOM 1350 C CA . LYS A 1 170 ? 13.003 8.223 -2.483 1.00 88.06 170 LYS A CA 1
ATOM 1351 C C . LYS A 1 170 ? 12.757 7.092 -3.486 1.00 88.06 170 LYS A C 1
ATOM 1353 O O . LYS A 1 170 ? 11.934 7.234 -4.390 1.00 88.06 170 LYS A O 1
ATOM 1358 N N . ARG A 1 171 ? 13.417 5.941 -3.298 1.00 87.19 171 ARG A N 1
ATOM 1359 C CA . ARG A 1 171 ? 13.223 4.756 -4.156 1.00 87.19 171 ARG A CA 1
ATOM 1360 C C . ARG A 1 171 ? 11.811 4.191 -4.060 1.00 87.19 171 ARG A C 1
ATOM 1362 O O . ARG A 1 171 ? 11.228 3.815 -5.073 1.00 87.19 171 ARG A O 1
ATOM 1369 N N . MET A 1 172 ? 11.270 4.142 -2.846 1.00 89.56 172 MET A N 1
ATOM 1370 C CA . MET A 1 172 ? 9.907 3.693 -2.583 1.00 89.56 172 MET A CA 1
ATOM 1371 C C . MET A 1 172 ? 8.874 4.578 -3.290 1.00 89.56 172 MET A C 1
ATOM 1373 O O . MET A 1 172 ? 8.023 4.051 -4.000 1.00 89.56 172 MET A O 1
ATOM 1377 N N . VAL A 1 173 ? 8.973 5.903 -3.148 1.00 92.56 173 VAL A N 1
ATOM 1378 C CA . VAL A 1 173 ? 8.045 6.860 -3.775 1.00 92.56 173 VAL A CA 1
ATOM 1379 C C . VAL A 1 173 ? 8.084 6.753 -5.298 1.00 92.56 173 VAL A C 1
ATOM 1381 O O . VAL A 1 173 ? 7.034 6.662 -5.927 1.00 92.56 173 VAL A O 1
ATOM 1384 N N . ALA A 1 174 ? 9.270 6.675 -5.904 1.00 91.69 174 ALA A N 1
ATOM 1385 C CA . ALA A 1 174 ? 9.375 6.503 -7.353 1.00 91.69 174 ALA A CA 1
ATOM 1386 C C . ALA A 1 174 ? 8.766 5.188 -7.852 1.00 91.69 174 ALA A C 1
ATOM 1388 O O . ALA A 1 174 ? 8.077 5.177 -8.868 1.00 91.69 174 ALA A O 1
ATOM 1389 N N . ALA A 1 175 ? 8.970 4.085 -7.127 1.00 94.06 175 ALA A N 1
ATOM 1390 C CA . ALA A 1 175 ? 8.352 2.810 -7.474 1.00 94.06 175 ALA A CA 1
ATOM 1391 C C . ALA A 1 175 ? 6.816 2.861 -7.375 1.00 94.06 175 ALA A C 1
ATOM 1393 O O . ALA A 1 175 ? 6.142 2.241 -8.196 1.00 94.06 175 ALA A O 1
ATOM 1394 N N . ILE A 1 176 ? 6.254 3.632 -6.432 1.00 95.38 176 ILE A N 1
ATOM 1395 C CA . ILE A 1 176 ? 4.809 3.909 -6.401 1.00 95.38 176 ILE A CA 1
ATOM 1396 C C . ILE A 1 176 ? 4.378 4.696 -7.637 1.00 95.38 176 ILE A C 1
ATOM 1398 O O . ILE A 1 176 ? 3.404 4.313 -8.268 1.00 95.38 176 ILE A O 1
ATOM 1402 N N . TYR A 1 177 ? 5.106 5.741 -8.034 1.00 95.31 177 TYR A N 1
ATOM 1403 C CA . TYR A 1 177 ? 4.751 6.527 -9.222 1.00 95.31 177 TYR A CA 1
ATOM 1404 C C . TYR A 1 177 ? 4.794 5.708 -10.516 1.00 95.31 177 TYR A C 1
ATOM 1406 O O . TYR A 1 177 ? 3.943 5.899 -11.382 1.00 95.31 177 TYR A O 1
ATOM 1414 N N . VAL A 1 178 ? 5.731 4.764 -10.631 1.00 96.25 178 VAL A N 1
ATOM 1415 C CA . VAL A 1 178 ? 5.785 3.801 -11.742 1.00 96.25 178 VAL A CA 1
ATOM 1416 C C . VAL A 1 178 ? 4.572 2.858 -11.734 1.00 96.25 178 VAL A C 1
ATOM 1418 O O . VAL A 1 178 ? 3.975 2.629 -12.785 1.00 96.25 178 VAL A O 1
ATOM 1421 N N . LEU A 1 179 ? 4.173 2.328 -10.569 1.00 96.31 179 LEU A N 1
ATOM 1422 C CA . LEU A 1 179 ? 2.980 1.474 -10.454 1.00 96.31 179 LEU A CA 1
ATOM 1423 C C . LEU A 1 179 ? 1.687 2.238 -10.745 1.00 96.31 179 LEU A C 1
ATOM 1425 O O . LEU A 1 179 ? 0.862 1.753 -11.513 1.00 96.31 179 LEU A O 1
ATOM 1429 N N . ASP A 1 180 ? 1.530 3.430 -10.169 1.00 95.88 180 ASP A N 1
ATOM 1430 C CA . ASP A 1 180 ? 0.375 4.298 -10.403 1.00 95.88 180 ASP A CA 1
ATOM 1431 C C . ASP A 1 180 ? 0.247 4.617 -11.896 1.00 95.88 180 ASP A C 1
ATOM 1433 O O . ASP A 1 180 ? -0.844 4.537 -12.456 1.00 95.88 180 ASP A O 1
ATOM 1437 N N . GLN A 1 181 ? 1.364 4.918 -12.567 1.00 97.31 181 GLN A N 1
ATOM 1438 C CA . GLN A 1 181 ? 1.380 5.145 -14.008 1.00 97.31 181 GLN A CA 1
ATOM 1439 C C . GLN A 1 181 ? 0.925 3.907 -14.791 1.00 97.31 181 GLN A C 1
ATOM 1441 O O . GLN A 1 181 ? 0.136 4.044 -15.725 1.00 97.31 181 GLN A O 1
ATOM 1446 N N . ALA A 1 182 ? 1.391 2.710 -14.425 1.00 97.75 182 ALA A N 1
ATOM 1447 C CA . ALA A 1 182 ? 0.983 1.473 -15.088 1.00 97.75 182 ALA A CA 1
ATOM 1448 C C . ALA A 1 182 ? -0.526 1.202 -14.939 1.00 97.75 182 ALA A C 1
ATOM 1450 O O . ALA A 1 182 ? -1.180 0.827 -15.916 1.00 97.75 182 ALA A O 1
ATOM 1451 N N . GLU A 1 183 ? -1.077 1.455 -13.747 1.00 96.12 183 GLU A N 1
ATOM 1452 C CA . GLU A 1 183 ? -2.506 1.315 -13.448 1.00 96.12 183 GLU A CA 1
ATOM 1453 C C . GLU A 1 183 ? -3.333 2.354 -14.231 1.00 96.12 183 GLU A C 1
ATOM 1455 O O . GLU A 1 183 ? -4.306 2.001 -14.894 1.00 96.12 183 GLU A O 1
ATOM 1460 N N . ILE A 1 184 ? -2.906 3.626 -14.248 1.00 96.31 184 ILE A N 1
ATOM 1461 C CA . ILE A 1 184 ? -3.559 4.721 -14.995 1.00 96.31 184 ILE A CA 1
ATOM 1462 C C . ILE A 1 184 ? -3.559 4.452 -16.504 1.00 96.31 184 ILE A C 1
ATOM 1464 O O . ILE A 1 184 ? -4.535 4.754 -17.191 1.00 96.31 184 ILE A O 1
ATOM 1468 N N . ARG A 1 185 ? -2.466 3.898 -17.036 1.00 97.31 185 ARG A N 1
ATOM 1469 C CA . ARG A 1 185 ? -2.342 3.540 -18.457 1.00 97.31 185 ARG A CA 1
ATOM 1470 C C . ARG A 1 185 ? -3.035 2.223 -18.806 1.00 97.31 185 ARG A C 1
ATOM 1472 O O . ARG A 1 185 ? -3.081 1.878 -19.981 1.00 97.31 185 ARG A O 1
ATOM 1479 N N . GLY A 1 186 ? -3.572 1.503 -17.820 1.00 96.31 186 GLY A N 1
ATOM 1480 C CA . GLY A 1 186 ? -4.273 0.237 -18.026 1.00 96.31 186 GLY A CA 1
ATOM 1481 C C . GLY A 1 186 ? -3.373 -0.897 -18.515 1.00 96.31 186 GLY A C 1
ATOM 1482 O O . GLY A 1 186 ? -3.877 -1.864 -19.079 1.00 96.31 186 GLY A O 1
ATOM 1483 N N . VAL A 1 187 ? -2.054 -0.789 -18.325 1.00 96.81 187 VAL A N 1
ATOM 1484 C CA . VAL A 1 187 ? -1.103 -1.799 -18.813 1.00 96.81 187 VAL A CA 1
ATOM 1485 C C . VAL A 1 187 ? -0.762 -2.858 -17.776 1.00 96.81 187 VAL A C 1
ATOM 1487 O O . VAL A 1 187 ? -0.356 -3.958 -18.139 1.00 96.81 187 VAL A O 1
ATOM 1490 N N . PHE A 1 188 ? -0.954 -2.558 -16.492 1.00 96.56 188 PHE A N 1
ATOM 1491 C CA . PHE A 1 188 ? -0.789 -3.518 -15.409 1.00 96.56 188 PHE A CA 1
ATOM 1492 C C . PHE A 1 188 ? -1.674 -3.128 -14.226 1.00 96.56 188 PHE A C 1
ATOM 1494 O O . PHE A 1 188 ? -1.805 -1.946 -13.921 1.00 96.56 188 PHE A O 1
ATOM 1501 N N . SER A 1 189 ? -2.238 -4.119 -13.535 1.00 93.81 189 SER A N 1
ATOM 1502 C CA . SER A 1 189 ? -2.903 -3.916 -12.247 1.00 93.81 189 SER A CA 1
ATOM 1503 C C . SER A 1 189 ? -2.318 -4.854 -11.211 1.00 93.81 189 SER A C 1
ATOM 1505 O O . SER A 1 189 ? -2.108 -6.041 -11.475 1.00 93.81 189 SER A O 1
ATOM 1507 N N . LEU A 1 190 ? -2.142 -4.365 -9.982 1.00 91.00 190 LEU A N 1
ATOM 1508 C CA . LEU A 1 190 ? -1.729 -5.229 -8.874 1.00 91.00 190 LEU A CA 1
ATOM 1509 C C . LEU A 1 190 ? -2.692 -6.404 -8.672 1.00 91.00 190 LEU A C 1
ATOM 1511 O O . LEU A 1 190 ? -2.270 -7.438 -8.167 1.00 91.00 190 LEU A O 1
ATOM 1515 N N . THR A 1 191 ? -3.968 -6.283 -9.038 1.00 91.12 191 THR A N 1
ATOM 1516 C CA . THR A 1 191 ? -4.947 -7.379 -8.911 1.00 91.12 191 THR A CA 1
ATOM 1517 C C . THR A 1 191 ? -4.727 -8.506 -9.929 1.00 91.12 191 THR A C 1
ATOM 1519 O O . THR A 1 191 ? -4.987 -9.676 -9.617 1.00 91.12 191 THR A O 1
ATOM 1522 N N . ASP A 1 192 ? -4.167 -8.170 -11.094 1.00 91.88 192 ASP A N 1
ATOM 1523 C CA . ASP A 1 192 ? -3.846 -9.099 -12.179 1.00 91.88 192 ASP A CA 1
ATOM 1524 C C . ASP A 1 192 ? -2.558 -9.894 -11.923 1.00 91.88 192 ASP A C 1
ATOM 1526 O O . ASP A 1 192 ? -2.335 -10.929 -12.541 1.00 91.88 192 ASP A O 1
ATOM 1530 N N . ARG A 1 193 ? -1.724 -9.481 -10.962 1.00 94.94 193 ARG A N 1
ATOM 1531 C CA . ARG A 1 193 ? -0.488 -10.204 -10.635 1.00 94.94 193 ARG A CA 1
ATOM 1532 C C . ARG A 1 193 ? -0.750 -11.688 -10.356 1.00 94.94 193 ARG A C 1
ATOM 1534 O O . ARG A 1 193 ? -1.714 -12.042 -9.664 1.00 94.94 193 ARG A O 1
ATOM 1541 N N . LYS A 1 194 ? 0.150 -12.552 -10.826 1.00 93.31 194 LYS A N 1
ATOM 1542 C CA . LYS A 1 194 ? 0.080 -13.999 -10.566 1.00 93.31 194 LYS A CA 1
ATOM 1543 C C . LYS A 1 194 ? 0.679 -14.370 -9.206 1.00 93.31 194 LYS A C 1
ATOM 1545 O O . LYS A 1 194 ? 0.202 -15.296 -8.555 1.00 93.31 194 LYS A O 1
ATOM 1550 N N . THR A 1 195 ? 1.651 -13.591 -8.727 1.00 87.25 195 THR A N 1
ATOM 1551 C CA . THR A 1 195 ? 2.246 -13.767 -7.393 1.00 87.25 195 THR A CA 1
ATOM 1552 C C . THR A 1 195 ? 1.232 -13.567 -6.259 1.00 87.25 195 THR A C 1
ATOM 1554 O O . THR A 1 195 ? 0.501 -12.575 -6.194 1.00 87.25 195 THR A O 1
ATOM 1557 N N . THR A 1 196 ? 1.207 -14.501 -5.307 1.00 79.19 196 THR A N 1
ATOM 1558 C CA . THR A 1 196 ? 0.355 -14.418 -4.108 1.00 79.19 196 THR A CA 1
ATOM 1559 C C . THR A 1 196 ? 0.848 -13.315 -3.170 1.00 79.19 196 THR A C 1
ATOM 1561 O O . THR A 1 196 ? 0.099 -12.390 -2.836 1.00 79.19 196 THR A O 1
ATOM 1564 N N . LYS A 1 197 ? 2.134 -13.369 -2.798 1.00 82.56 197 LYS A N 1
ATOM 1565 C CA . LYS A 1 197 ? 2.811 -12.348 -1.995 1.00 82.56 197 LYS A CA 1
ATOM 1566 C C . LYS A 1 197 ? 3.343 -11.230 -2.886 1.00 82.56 197 LYS A C 1
ATOM 1568 O O . LYS A 1 197 ? 4.101 -11.472 -3.821 1.00 82.56 197 LYS A O 1
ATOM 1573 N N . PHE A 1 198 ? 2.986 -9.991 -2.559 1.00 88.06 198 PHE A N 1
ATOM 1574 C CA . PHE A 1 198 ? 3.482 -8.826 -3.279 1.00 88.06 198 PHE A CA 1
ATOM 1575 C C . PHE A 1 198 ? 4.831 -8.355 -2.716 1.00 88.06 198 PHE A C 1
ATOM 1577 O O . PHE A 1 198 ? 4.894 -7.588 -1.756 1.00 88.06 198 PHE A O 1
ATOM 1584 N N . ASN A 1 199 ? 5.923 -8.810 -3.332 1.00 89.12 199 ASN A N 1
ATOM 1585 C CA . ASN A 1 199 ? 7.279 -8.387 -2.980 1.00 89.12 199 ASN A CA 1
ATOM 1586 C C . ASN A 1 199 ? 7.602 -7.030 -3.632 1.00 89.12 199 ASN A C 1
ATOM 1588 O O . ASN A 1 199 ? 8.255 -6.951 -4.674 1.00 89.12 199 ASN A O 1
ATOM 1592 N N . PHE A 1 200 ? 7.137 -5.937 -3.026 1.00 91.00 200 PHE A N 1
ATOM 1593 C CA . PHE A 1 200 ? 7.369 -4.573 -3.531 1.00 91.00 200 PHE A CA 1
ATOM 1594 C C . PHE A 1 200 ? 8.858 -4.213 -3.661 1.00 91.00 200 PHE A C 1
ATOM 1596 O O . PHE A 1 200 ? 9.254 -3.434 -4.529 1.00 91.00 200 PHE A O 1
ATOM 1603 N N . SER A 1 201 ? 9.703 -4.848 -2.848 1.00 87.81 201 SER A N 1
ATOM 1604 C CA . SER A 1 201 ? 11.153 -4.698 -2.902 1.00 87.81 201 SER A CA 1
ATOM 1605 C C . SER A 1 201 ? 11.800 -5.138 -4.203 1.00 87.81 201 SER A C 1
ATOM 1607 O O . SER A 1 201 ? 12.875 -4.645 -4.533 1.00 87.81 201 SER A O 1
ATOM 1609 N N . HIS A 1 202 ? 11.151 -5.999 -4.983 1.00 94.75 202 HIS A N 1
ATOM 1610 C CA . HIS A 1 202 ? 11.625 -6.350 -6.316 1.00 94.75 202 HIS A CA 1
ATOM 1611 C C . HIS A 1 202 ? 11.627 -5.124 -7.235 1.00 94.75 202 HIS A C 1
ATOM 1613 O O . HIS A 1 202 ? 12.640 -4.840 -7.871 1.00 94.75 202 HIS A O 1
ATOM 1619 N N . LEU A 1 203 ? 10.542 -4.344 -7.234 1.00 95.50 203 LEU A N 1
ATOM 1620 C CA . LEU A 1 203 ? 10.400 -3.193 -8.117 1.00 95.50 203 LEU A CA 1
ATOM 1621 C C . LEU A 1 203 ? 11.338 -2.045 -7.737 1.00 95.50 203 LEU A C 1
ATOM 1623 O O . LEU A 1 203 ? 12.084 -1.572 -8.590 1.00 95.50 203 LEU A O 1
ATOM 1627 N N . TYR A 1 204 ? 11.360 -1.604 -6.473 1.00 90.25 204 TYR A N 1
ATOM 1628 C CA . TYR A 1 204 ? 12.231 -0.475 -6.114 1.00 90.25 204 TYR A CA 1
ATOM 1629 C C . TYR A 1 204 ? 13.726 -0.831 -6.209 1.00 90.25 204 TYR A C 1
ATOM 1631 O O . TYR A 1 204 ? 14.562 0.057 -6.386 1.00 90.25 204 TYR A O 1
ATOM 1639 N N . THR A 1 205 ? 14.085 -2.119 -6.122 1.00 90.38 205 THR A N 1
ATOM 1640 C CA . THR A 1 205 ? 15.448 -2.590 -6.402 1.00 90.38 205 THR A CA 1
ATOM 1641 C C . THR A 1 205 ? 15.731 -2.634 -7.901 1.00 90.38 205 THR A C 1
ATOM 1643 O O . THR A 1 205 ? 16.793 -2.168 -8.310 1.00 90.38 205 THR A O 1
ATOM 1646 N N . ALA A 1 206 ? 14.804 -3.125 -8.726 1.00 94.19 206 ALA A N 1
ATOM 1647 C CA . ALA A 1 206 ? 14.933 -3.112 -10.183 1.00 94.19 206 ALA A CA 1
ATOM 1648 C C . ALA A 1 206 ? 15.149 -1.688 -10.710 1.00 94.19 206 ALA A C 1
ATOM 1650 O O . ALA A 1 206 ? 16.144 -1.415 -11.374 1.00 94.19 206 ALA A O 1
ATOM 1651 N N . LEU A 1 207 ? 14.297 -0.746 -10.298 1.00 92.62 207 LEU A N 1
ATOM 1652 C CA . LEU A 1 207 ? 14.377 0.654 -10.720 1.00 92.62 207 LEU A CA 1
ATOM 1653 C C . LEU A 1 207 ? 15.660 1.359 -10.258 1.00 92.62 207 LEU A C 1
ATOM 1655 O O . LEU A 1 207 ? 16.011 2.390 -10.818 1.00 92.62 207 LEU A O 1
ATOM 1659 N N . SER A 1 208 ? 16.381 0.817 -9.268 1.00 87.38 208 SER A N 1
ATOM 1660 C CA . SER A 1 208 ? 17.682 1.344 -8.827 1.00 87.38 208 SER A CA 1
ATOM 1661 C C . SER A 1 208 ? 18.868 0.899 -9.693 1.00 87.38 208 SER A C 1
ATOM 1663 O O . SER A 1 208 ? 19.980 1.393 -9.507 1.00 87.38 208 SER A O 1
ATOM 1665 N N . ARG A 1 209 ? 18.649 -0.007 -10.653 1.00 90.38 209 ARG A N 1
ATOM 1666 C CA . ARG A 1 209 ? 19.669 -0.495 -11.588 1.00 90.38 209 ARG A CA 1
ATOM 1667 C C . ARG A 1 209 ? 19.576 0.240 -12.924 1.00 90.38 209 ARG A C 1
ATOM 1669 O O . ARG A 1 209 ? 18.494 0.385 -13.487 1.00 90.38 209 ARG A O 1
ATOM 1676 N N . SER A 1 210 ? 20.728 0.635 -13.463 1.00 91.69 210 SER A N 1
ATOM 1677 C CA . SER A 1 210 ? 20.825 1.370 -14.732 1.00 91.69 210 SER A CA 1
ATOM 1678 C C . SER A 1 210 ? 20.232 0.618 -15.923 1.00 91.69 210 SER A C 1
ATOM 1680 O O . SER A 1 210 ? 19.724 1.256 -16.837 1.00 91.69 210 SER A O 1
ATOM 1682 N N . THR A 1 211 ? 20.253 -0.716 -15.911 1.00 95.19 211 THR A N 1
ATOM 1683 C CA . THR A 1 211 ? 19.703 -1.537 -16.996 1.00 95.19 211 THR A CA 1
ATOM 1684 C C . THR A 1 211 ? 18.188 -1.386 -17.134 1.00 95.19 211 THR A C 1
ATOM 1686 O O . THR A 1 211 ? 17.696 -1.119 -18.225 1.00 95.19 211 THR A O 1
ATOM 1689 N N . TYR A 1 212 ? 17.446 -1.435 -16.024 1.00 95.75 212 TYR A N 1
ATOM 1690 C CA . TYR A 1 212 ? 16.003 -1.178 -16.021 1.00 95.75 212 TYR A CA 1
ATOM 1691 C C . TYR A 1 212 ? 15.687 0.272 -16.366 1.00 95.75 212 TYR A C 1
ATOM 1693 O O . TYR A 1 212 ? 14.757 0.524 -17.126 1.00 95.75 212 TYR A O 1
ATOM 1701 N N . MET A 1 213 ? 16.462 1.223 -15.831 1.00 93.56 213 MET A N 1
ATOM 1702 C CA . MET A 1 213 ? 16.280 2.637 -16.164 1.00 93.56 213 MET A CA 1
ATOM 1703 C C . MET A 1 213 ? 16.442 2.858 -17.670 1.00 93.56 213 MET A C 1
ATOM 1705 O O . MET A 1 213 ? 15.571 3.450 -18.294 1.00 93.56 213 MET A O 1
ATOM 1709 N N . SER A 1 214 ? 17.501 2.305 -18.267 1.00 94.38 214 SER A N 1
ATOM 1710 C CA . SER A 1 214 ? 17.753 2.382 -19.706 1.00 94.38 214 SER A CA 1
ATOM 1711 C C . SER A 1 214 ? 16.636 1.726 -20.515 1.00 94.38 214 SER A C 1
ATOM 1713 O O . SER A 1 214 ? 16.186 2.300 -21.504 1.00 94.38 214 SER A O 1
ATOM 1715 N N . TYR A 1 215 ? 16.166 0.546 -20.100 1.00 96.62 215 TYR A N 1
ATOM 1716 C CA . TYR A 1 215 ? 15.099 -0.169 -20.799 1.00 96.62 215 TYR A CA 1
ATOM 1717 C C . TYR A 1 215 ? 13.785 0.621 -20.799 1.00 96.62 215 TYR A C 1
ATOM 1719 O O . TYR A 1 215 ? 13.135 0.757 -21.835 1.00 96.62 215 TYR A O 1
ATOM 1727 N N . LEU A 1 216 ? 13.431 1.199 -19.649 1.00 96.19 216 LEU A N 1
ATOM 1728 C CA . LEU A 1 216 ? 12.213 1.985 -19.455 1.00 96.19 216 LEU A CA 1
ATOM 1729 C C . LEU A 1 216 ? 12.336 3.439 -19.945 1.00 96.19 216 LEU A C 1
ATOM 1731 O O . LEU A 1 216 ? 11.338 4.151 -19.969 1.00 96.19 216 LEU A O 1
ATOM 1735 N N . GLY A 1 217 ? 13.529 3.899 -20.333 1.00 93.75 217 GLY A N 1
ATOM 1736 C CA . GLY A 1 217 ? 13.783 5.299 -20.696 1.00 93.75 217 GLY A CA 1
ATOM 1737 C C . GLY A 1 217 ? 13.706 6.268 -19.513 1.00 93.75 217 GLY A C 1
ATOM 1738 O O . GLY A 1 217 ? 13.361 7.431 -19.691 1.00 93.75 217 GLY A O 1
ATOM 1739 N N . LEU A 1 218 ? 14.003 5.790 -18.307 1.00 90.69 218 LEU A N 1
ATOM 1740 C CA . LEU A 1 218 ? 14.147 6.619 -17.115 1.00 90.69 218 LEU A CA 1
ATOM 1741 C C . LEU A 1 218 ? 15.532 7.268 -17.095 1.00 90.69 218 LEU A C 1
ATOM 1743 O O . LEU A 1 218 ? 16.522 6.666 -17.519 1.00 90.69 218 LEU A O 1
ATOM 1747 N N . GLU A 1 219 ? 15.633 8.465 -16.522 1.00 80.75 219 GLU A N 1
ATOM 1748 C CA . GLU A 1 219 ? 16.929 9.105 -16.314 1.00 80.75 219 GLU A CA 1
ATOM 1749 C C . GLU A 1 219 ? 17.821 8.222 -15.433 1.00 80.75 219 GLU A C 1
ATOM 1751 O O . GLU A 1 219 ? 17.472 7.896 -14.303 1.00 80.75 219 GLU A O 1
ATOM 1756 N N . THR A 1 220 ? 19.013 7.854 -15.905 1.00 67.31 220 THR A N 1
ATOM 1757 C CA . THR A 1 220 ? 19.953 6.994 -15.152 1.00 67.31 220 THR A CA 1
ATOM 1758 C C . THR A 1 220 ? 20.414 7.608 -13.828 1.00 67.31 220 THR A C 1
ATOM 1760 O O . THR A 1 220 ? 20.895 6.914 -12.932 1.00 67.31 220 THR A O 1
ATOM 1763 N N . ALA A 1 221 ? 20.234 8.920 -13.693 1.00 64.88 221 ALA A N 1
ATOM 1764 C CA . ALA A 1 221 ? 20.472 9.692 -12.492 1.00 64.88 221 ALA A CA 1
ATOM 1765 C C . ALA A 1 221 ? 19.177 10.064 -11.753 1.00 64.88 221 ALA A C 1
ATOM 1767 O O . ALA A 1 221 ? 19.212 10.986 -10.949 1.00 64.88 221 ALA A O 1
ATOM 1768 N N . TRP A 1 222 ? 18.051 9.370 -11.951 1.00 66.38 222 TRP A N 1
ATOM 1769 C CA . TRP A 1 222 ? 16.807 9.694 -11.236 1.00 66.38 222 TRP A CA 1
ATOM 1770 C C . TRP A 1 222 ? 16.954 9.581 -9.709 1.00 66.38 222 TRP A C 1
ATOM 1772 O O . TRP A 1 222 ? 16.226 10.228 -8.971 1.00 66.38 222 TRP A O 1
ATOM 1782 N N . SER A 1 223 ? 17.956 8.855 -9.195 1.00 56.25 223 SER A N 1
ATOM 1783 C CA . SER A 1 223 ? 18.336 8.907 -7.773 1.00 56.25 223 SER A CA 1
ATOM 1784 C C . SER A 1 223 ? 18.825 10.290 -7.312 1.00 56.25 223 SER A C 1
ATOM 1786 O O . SER A 1 223 ? 18.727 10.611 -6.128 1.00 56.25 223 SER A O 1
ATOM 1788 N N . ARG A 1 224 ? 19.317 11.131 -8.228 1.00 65.19 224 ARG A N 1
ATOM 1789 C CA . ARG A 1 224 ? 19.750 12.519 -7.992 1.00 65.19 224 ARG A CA 1
ATOM 1790 C C . ARG A 1 224 ? 18.602 13.525 -8.051 1.00 65.19 224 ARG A C 1
ATOM 1792 O O . ARG A 1 224 ? 18.724 14.580 -7.445 1.00 65.19 224 ARG A O 1
ATOM 1799 N N . TYR A 1 225 ? 17.486 13.187 -8.692 1.00 74.81 225 TYR A N 1
ATOM 1800 C CA . TYR A 1 225 ? 16.321 14.066 -8.849 1.00 74.81 225 TYR A CA 1
ATOM 1801 C C . TYR A 1 225 ? 15.155 13.587 -8.009 1.00 74.81 225 TYR A C 1
ATOM 1803 O O . TYR A 1 225 ? 15.048 12.398 -7.731 1.00 74.81 225 TYR A O 1
ATOM 1811 N N . ASP A 1 226 ? 14.290 14.481 -7.556 1.00 85.56 226 ASP A N 1
ATOM 1812 C CA . ASP A 1 226 ? 13.122 14.027 -6.815 1.00 85.56 226 ASP A CA 1
ATOM 1813 C C . ASP A 1 226 ? 12.139 13.284 -7.735 1.00 85.56 226 ASP A C 1
ATOM 1815 O O . ASP A 1 226 ? 11.937 13.716 -8.875 1.00 85.56 226 ASP A O 1
ATOM 1819 N N . PRO A 1 227 ? 11.530 12.172 -7.277 1.00 88.38 227 PRO A N 1
ATOM 1820 C CA . PRO A 1 227 ? 10.594 11.389 -8.071 1.00 88.38 227 PRO A CA 1
ATOM 1821 C C . PRO A 1 227 ? 9.465 12.263 -8.612 1.00 88.38 227 PRO A C 1
ATOM 1823 O O . PRO A 1 227 ? 8.848 13.008 -7.856 1.00 88.38 227 PRO A O 1
ATOM 1826 N N . GLN A 1 228 ? 9.165 12.132 -9.901 1.00 89.56 228 GLN A N 1
ATOM 1827 C CA . GLN A 1 228 ? 8.060 12.840 -10.548 1.00 89.56 228 GLN A CA 1
ATOM 1828 C C . GLN A 1 228 ? 6.949 11.859 -10.944 1.00 89.56 228 GLN A C 1
ATOM 1830 O O . GLN A 1 228 ? 7.258 10.724 -11.324 1.00 89.56 228 GLN A O 1
ATOM 1835 N N . PRO A 1 229 ? 5.663 12.253 -10.858 1.00 91.62 229 PRO A N 1
ATOM 1836 C CA . PRO A 1 229 ? 4.561 11.436 -11.355 1.00 91.62 229 PRO A CA 1
ATOM 1837 C C . PRO A 1 229 ? 4.721 11.112 -12.845 1.00 91.62 229 PRO A C 1
ATOM 1839 O O . PRO A 1 229 ? 5.201 11.940 -13.613 1.00 91.62 229 PRO A O 1
ATOM 1842 N N . ASN A 1 230 ? 4.249 9.935 -13.261 1.00 93.12 230 ASN A N 1
ATOM 1843 C CA . ASN A 1 230 ? 4.357 9.430 -14.637 1.00 93.12 230 ASN A CA 1
ATOM 1844 C C . ASN A 1 230 ? 5.796 9.427 -15.205 1.00 93.12 230 ASN A C 1
ATOM 1846 O O . ASN A 1 230 ? 6.028 9.999 -16.271 1.00 93.12 230 ASN A O 1
ATOM 1850 N N . PRO A 1 231 ? 6.769 8.800 -14.517 1.00 93.56 231 PRO A N 1
ATOM 1851 C CA . PRO A 1 231 ? 8.181 8.911 -14.882 1.00 93.56 231 PRO A CA 1
ATOM 1852 C C . PRO A 1 231 ? 8.569 8.160 -16.168 1.00 93.56 231 PRO A C 1
ATOM 1854 O O . PRO A 1 231 ? 9.600 8.476 -16.754 1.00 93.56 231 PRO A O 1
ATOM 1857 N N . VAL A 1 232 ? 7.793 7.163 -16.611 1.00 95.69 232 VAL A N 1
ATOM 1858 C CA . VAL A 1 232 ? 8.089 6.387 -17.828 1.00 95.69 232 VAL A CA 1
ATOM 1859 C C . VAL A 1 232 ? 7.589 7.142 -19.074 1.00 95.69 232 VAL A C 1
ATOM 1861 O O . VAL A 1 232 ? 6.407 7.492 -19.118 1.00 95.69 232 VAL A O 1
ATOM 1864 N N . PRO A 1 233 ? 8.420 7.372 -20.108 1.00 96.25 233 PRO A N 1
ATOM 1865 C CA . PRO A 1 233 ? 7.982 7.971 -21.371 1.00 96.25 233 PRO A CA 1
ATOM 1866 C C . PRO A 1 233 ? 6.851 7.183 -22.050 1.00 96.25 233 PRO A C 1
ATOM 1868 O O . PRO A 1 233 ? 6.772 5.959 -21.928 1.00 96.25 233 PRO A O 1
ATOM 1871 N N . ASN A 1 234 ? 5.976 7.872 -22.791 1.00 95.81 234 ASN A N 1
ATOM 1872 C CA . ASN A 1 234 ? 4.782 7.254 -23.389 1.00 95.81 234 ASN A CA 1
ATOM 1873 C C . ASN A 1 234 ? 5.130 6.134 -24.385 1.00 95.81 234 ASN A C 1
ATOM 1875 O O . ASN A 1 234 ? 4.424 5.134 -24.461 1.00 95.81 234 ASN A O 1
ATOM 1879 N N . GLU A 1 235 ? 6.232 6.283 -25.113 1.00 97.19 235 GLU A N 1
ATOM 1880 C CA . GLU A 1 235 ? 6.773 5.301 -26.052 1.00 97.19 235 GLU A CA 1
ATOM 1881 C C . GLU A 1 235 ? 7.281 4.013 -25.378 1.00 97.19 235 GLU A C 1
ATOM 1883 O O . GLU A 1 235 ? 7.419 2.991 -26.044 1.00 97.19 235 GLU A O 1
ATOM 1888 N N . ASN A 1 236 ? 7.523 4.035 -24.061 1.00 98.00 236 ASN A N 1
ATOM 1889 C CA . ASN A 1 236 ? 8.043 2.901 -23.289 1.00 98.00 236 ASN A CA 1
ATOM 1890 C C . ASN A 1 236 ? 6.993 2.272 -22.360 1.00 98.00 236 ASN A C 1
ATOM 1892 O O . ASN A 1 236 ? 7.330 1.459 -21.497 1.00 98.00 236 ASN A O 1
ATOM 1896 N N . ILE A 1 237 ? 5.715 2.615 -22.519 1.00 98.12 237 ILE A N 1
ATOM 1897 C CA . ILE A 1 237 ? 4.639 2.073 -21.679 1.00 98.12 237 ILE A CA 1
ATOM 1898 C C . ILE A 1 237 ? 4.470 0.556 -21.864 1.00 98.12 237 ILE A C 1
ATOM 1900 O O . ILE A 1 237 ? 4.237 -0.154 -20.884 1.00 98.12 237 ILE A O 1
ATOM 1904 N N . ASP A 1 238 ? 4.694 0.030 -23.068 1.00 97.81 238 ASP A N 1
ATOM 1905 C CA . ASP A 1 238 ? 4.695 -1.421 -23.294 1.00 97.81 238 ASP A CA 1
ATOM 1906 C C . ASP A 1 238 ? 5.871 -2.103 -22.579 1.00 97.81 238 ASP A C 1
ATOM 1908 O O . ASP A 1 238 ? 5.710 -3.157 -21.967 1.00 97.81 238 ASP A O 1
ATOM 1912 N N . ARG A 1 239 ? 7.039 -1.455 -22.528 1.00 98.31 239 ARG A N 1
ATOM 1913 C CA . ARG A 1 239 ? 8.195 -1.955 -21.765 1.00 98.31 239 ARG A CA 1
ATOM 1914 C C . ARG A 1 239 ? 7.945 -1.948 -20.260 1.00 98.31 239 ARG A C 1
ATOM 1916 O O . ARG A 1 239 ? 8.392 -2.848 -19.552 1.00 98.31 239 ARG A O 1
ATOM 1923 N N . LEU A 1 240 ? 7.205 -0.956 -19.759 1.00 98.44 240 LEU A N 1
ATOM 1924 C CA . LEU A 1 240 ? 6.756 -0.930 -18.366 1.00 98.44 240 LEU A CA 1
ATOM 1925 C C . LEU A 1 240 ? 5.885 -2.147 -18.046 1.00 98.44 240 LEU A C 1
ATOM 1927 O O . LEU A 1 240 ? 6.108 -2.805 -17.028 1.00 98.44 240 LEU A O 1
ATOM 1931 N N . ARG A 1 241 ? 4.936 -2.478 -18.930 1.00 98.06 241 ARG A N 1
ATOM 1932 C CA . ARG A 1 241 ? 4.126 -3.692 -18.800 1.00 98.06 241 ARG A CA 1
ATOM 1933 C C . ARG A 1 241 ? 4.996 -4.934 -18.710 1.00 98.06 241 ARG A C 1
ATOM 1935 O O . ARG A 1 241 ? 4.814 -5.730 -17.795 1.00 98.06 241 ARG A O 1
ATOM 1942 N N . GLU A 1 242 ? 5.928 -5.098 -19.642 1.00 97.94 242 GLU A N 1
ATOM 1943 C CA . GLU A 1 242 ? 6.810 -6.264 -19.692 1.00 97.94 242 GLU A CA 1
ATOM 1944 C C . GLU A 1 242 ? 7.591 -6.438 -18.393 1.00 97.94 242 GLU A C 1
ATOM 1946 O O . GLU A 1 242 ? 7.544 -7.509 -17.796 1.00 97.94 242 GLU A O 1
ATOM 1951 N N . VAL A 1 243 ? 8.225 -5.371 -17.896 1.00 98.25 243 VAL A N 1
ATOM 1952 C CA . VAL A 1 243 ? 8.965 -5.405 -16.629 1.00 98.25 243 VAL A CA 1
ATOM 1953 C C . VAL A 1 243 ? 8.060 -5.823 -15.468 1.00 98.25 243 VAL A C 1
ATOM 1955 O O . VAL A 1 243 ? 8.446 -6.679 -14.672 1.00 98.25 243 VAL A O 1
ATOM 1958 N N . LEU A 1 244 ? 6.850 -5.267 -15.364 1.00 98.31 244 LEU A N 1
ATOM 1959 C CA . LEU A 1 244 ? 5.921 -5.616 -14.284 1.00 98.31 244 LEU A CA 1
ATOM 1960 C C . LEU A 1 244 ? 5.412 -7.058 -14.394 1.00 98.31 244 LEU A C 1
ATOM 1962 O O . LEU A 1 244 ? 5.351 -7.753 -13.380 1.00 98.31 244 LEU A O 1
ATOM 1966 N N . VAL A 1 245 ? 5.114 -7.538 -15.603 1.00 97.88 245 VAL A N 1
ATOM 1967 C CA . VAL A 1 245 ? 4.702 -8.928 -15.848 1.00 97.88 245 VAL A CA 1
ATOM 1968 C C . VAL A 1 245 ? 5.853 -9.899 -15.581 1.00 97.88 245 VAL A C 1
ATOM 1970 O O . VAL A 1 245 ? 5.637 -10.932 -14.958 1.00 97.88 245 VAL A O 1
ATOM 1973 N N . TRP A 1 246 ? 7.087 -9.575 -15.957 1.00 98.12 246 TRP A N 1
ATOM 1974 C CA . TRP A 1 246 ? 8.250 -10.407 -15.645 1.00 98.12 246 TRP A CA 1
ATOM 1975 C C . TRP A 1 246 ? 8.547 -10.462 -14.143 1.00 98.12 246 TRP A C 1
ATOM 1977 O O . TRP A 1 246 ? 8.928 -11.516 -13.632 1.00 98.12 246 TRP A O 1
ATOM 1987 N N . ILE A 1 247 ? 8.326 -9.369 -13.406 1.00 97.62 247 ILE A N 1
ATOM 1988 C CA . ILE A 1 247 ? 8.530 -9.345 -11.952 1.00 97.62 247 ILE A CA 1
ATOM 1989 C C . ILE A 1 247 ? 7.383 -10.034 -11.191 1.00 97.62 247 ILE A C 1
ATOM 1991 O O . ILE A 1 247 ? 7.638 -10.712 -10.196 1.00 97.62 247 ILE A O 1
ATOM 1995 N N . TYR A 1 248 ? 6.126 -9.852 -11.609 1.00 97.50 248 TYR A N 1
ATOM 1996 C CA . TYR A 1 248 ? 4.949 -10.207 -10.799 1.00 97.50 248 TYR A CA 1
ATOM 1997 C C . TYR A 1 248 ? 3.981 -11.214 -11.438 1.00 97.50 248 TYR A C 1
ATOM 1999 O O . TYR A 1 248 ? 3.073 -11.703 -10.751 1.00 97.50 248 TYR A O 1
ATOM 2007 N N . GLY A 1 249 ? 4.176 -11.545 -12.712 1.00 96.81 249 GLY A N 1
ATOM 2008 C CA . GLY A 1 249 ? 3.279 -12.365 -13.521 1.00 96.81 249 GLY A CA 1
ATOM 2009 C C . GLY A 1 249 ? 1.976 -11.647 -13.875 1.00 96.81 249 GLY A C 1
ATOM 2010 O O . GLY A 1 249 ? 1.685 -10.564 -13.369 1.00 96.81 249 GLY A O 1
ATOM 2011 N N . SER A 1 250 ? 1.163 -12.292 -14.708 1.00 96.62 250 SER A N 1
ATOM 2012 C CA . SER A 1 250 ? -0.183 -11.839 -15.075 1.00 96.62 250 SER A CA 1
ATOM 2013 C C . SER A 1 250 ? -1.140 -13.028 -15.133 1.00 96.62 250 SER A C 1
ATOM 2015 O O . SER A 1 250 ? -0.845 -14.058 -15.744 1.00 96.62 250 SER A O 1
ATOM 2017 N N . LYS A 1 251 ? -2.297 -12.900 -14.481 1.00 95.94 251 LYS A N 1
ATOM 2018 C CA . LYS A 1 251 ? -3.380 -13.885 -14.53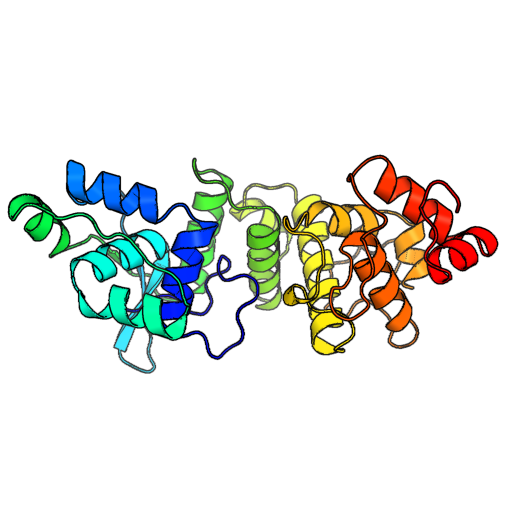7 1.00 95.94 251 LYS A CA 1
ATOM 2019 C C . LYS A 1 251 ? -4.081 -13.820 -15.885 1.00 95.94 251 LYS A C 1
ATOM 2021 O O . LYS A 1 251 ? -4.337 -14.874 -16.458 1.00 95.94 251 LYS A O 1
ATOM 2026 N N . ALA A 1 252 ? -4.357 -12.614 -16.380 1.00 93.94 252 ALA A N 1
ATOM 2027 C CA . ALA A 1 252 ? -5.006 -12.384 -17.664 1.00 93.94 252 ALA A CA 1
ATOM 2028 C C . ALA A 1 252 ? -4.218 -13.003 -18.826 1.00 93.94 252 ALA A C 1
ATOM 2030 O O . ALA A 1 252 ? -4.807 -13.672 -19.671 1.00 93.94 252 ALA A O 1
ATOM 2031 N N . ASP A 1 253 ? -2.890 -12.863 -18.818 1.00 92.81 253 ASP A N 1
ATOM 2032 C CA . ASP A 1 253 ? -2.018 -13.438 -19.851 1.00 92.81 253 ASP A CA 1
ATOM 2033 C C . ASP A 1 253 ? -1.631 -14.901 -19.572 1.00 92.81 253 ASP A C 1
ATOM 2035 O O . ASP A 1 253 ? -0.925 -15.523 -20.365 1.00 92.81 253 ASP A O 1
ATOM 2039 N N . GLY A 1 254 ? -1.987 -15.444 -18.404 1.00 94.50 254 GLY A N 1
ATOM 2040 C CA . GLY A 1 254 ? -1.515 -16.752 -17.948 1.00 94.50 254 GLY A CA 1
ATOM 2041 C C . GLY A 1 254 ? -0.006 -16.828 -17.663 1.00 94.50 254 GLY A C 1
ATOM 2042 O O . GLY A 1 254 ? 0.503 -17.924 -17.422 1.00 94.50 254 GLY A O 1
ATOM 2043 N N . ARG A 1 255 ? 0.714 -15.700 -17.631 1.00 94.94 255 ARG A N 1
ATOM 2044 C CA . ARG A 1 255 ? 2.179 -15.632 -17.498 1.00 94.94 255 ARG A CA 1
ATOM 2045 C C . ARG A 1 255 ? 2.654 -15.725 -16.049 1.00 94.94 255 ARG A C 1
ATOM 2047 O O . ARG A 1 255 ? 2.219 -14.958 -15.190 1.00 94.94 255 ARG A O 1
ATOM 2054 N N . GLU A 1 256 ? 3.580 -16.644 -15.794 1.00 95.44 256 GLU A N 1
ATOM 2055 C CA . GLU A 1 256 ? 4.320 -16.706 -14.528 1.00 95.44 256 GLU A CA 1
ATOM 2056 C C . GLU A 1 256 ? 5.351 -15.570 -14.430 1.00 95.44 256 GLU A C 1
ATOM 2058 O O . GLU A 1 256 ? 5.889 -15.146 -15.455 1.00 95.44 256 GLU A O 1
ATOM 2063 N N . PRO A 1 257 ? 5.648 -15.067 -13.217 1.00 96.69 257 PRO A N 1
ATOM 2064 C CA . PRO A 1 257 ? 6.803 -14.204 -13.012 1.00 96.69 257 PRO A CA 1
ATOM 2065 C C . PRO A 1 257 ? 8.088 -14.984 -13.307 1.00 96.69 257 PRO A C 1
ATOM 2067 O O . PRO A 1 257 ? 8.261 -16.119 -12.859 1.00 96.69 257 PRO A O 1
ATOM 2070 N N . VAL A 1 258 ? 9.032 -14.352 -13.998 1.00 96.94 258 VAL A N 1
ATOM 2071 C CA . VAL A 1 258 ? 10.376 -14.919 -14.182 1.00 96.94 258 VAL A CA 1
ATOM 2072 C C . VAL A 1 258 ? 11.286 -14.603 -12.988 1.00 96.94 258 VAL A C 1
ATOM 2074 O O . VA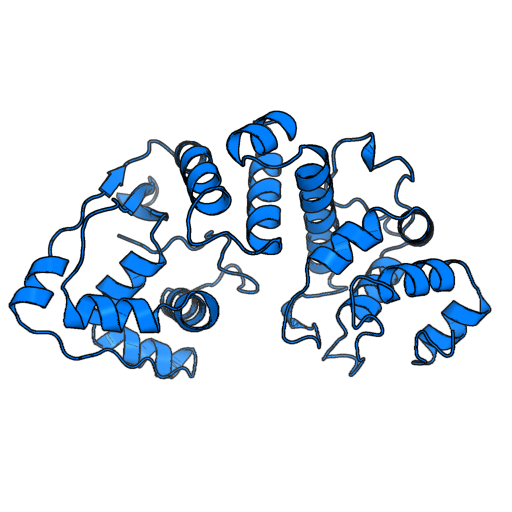L A 1 258 ? 12.283 -15.283 -12.774 1.00 96.94 258 VAL A O 1
ATOM 2077 N N . VAL A 1 259 ? 10.916 -13.612 -12.168 1.00 96.19 259 VAL A N 1
ATOM 2078 C CA . VAL A 1 259 ? 11.595 -13.261 -10.913 1.00 96.19 259 VAL A CA 1
ATOM 2079 C C . VAL A 1 259 ? 10.985 -14.033 -9.745 1.00 96.19 259 VAL A C 1
ATOM 2081 O O . VAL A 1 259 ? 9.838 -13.793 -9.367 1.00 96.19 259 VAL A O 1
ATOM 2084 N N . GLN A 1 260 ? 11.774 -14.899 -9.110 1.00 93.06 260 GLN A N 1
ATOM 2085 C CA . GLN A 1 260 ? 11.362 -15.670 -7.931 1.00 93.06 260 GLN A CA 1
ATOM 2086 C C . GLN A 1 260 ? 11.948 -15.094 -6.630 1.00 93.06 260 GLN A C 1
ATOM 2088 O O . GLN A 1 260 ? 11.358 -15.208 -5.555 1.00 93.06 260 GLN A O 1
ATOM 2093 N N . SER A 1 261 ? 13.084 -14.410 -6.725 1.00 90.94 261 SER A N 1
ATOM 2094 C CA . SER A 1 261 ? 13.853 -13.846 -5.621 1.00 90.94 261 SER A CA 1
ATOM 2095 C C . SER A 1 261 ? 14.408 -12.463 -5.974 1.00 90.94 261 SER A C 1
ATOM 2097 O O . SER A 1 261 ? 14.703 -12.157 -7.127 1.00 90.94 261 SER A O 1
ATOM 2099 N N . GLN A 1 262 ? 14.598 -11.596 -4.975 1.00 83.94 262 GLN A N 1
ATOM 2100 C CA . GLN A 1 262 ? 15.198 -10.279 -5.220 1.00 83.94 262 GLN A CA 1
ATOM 2101 C C . GLN A 1 262 ? 16.651 -10.396 -5.715 1.00 83.94 262 GLN A C 1
ATOM 2103 O O . GLN A 1 262 ? 17.105 -9.591 -6.527 1.00 83.94 262 GLN A O 1
ATOM 2108 N N . ASN A 1 263 ? 17.388 -11.385 -5.211 1.00 84.62 263 ASN A N 1
ATOM 2109 C CA . ASN A 1 263 ? 18.743 -11.722 -5.623 1.00 84.62 263 ASN A CA 1
ATOM 2110 C C . ASN A 1 263 ? 18.808 -13.249 -5.809 1.00 84.62 263 ASN A C 1
ATOM 2112 O O . ASN A 1 263 ? 18.505 -13.946 -4.838 1.00 84.62 263 ASN A O 1
ATOM 2116 N N . PRO A 1 264 ? 19.217 -13.762 -6.984 1.00 93.50 264 PRO A N 1
ATOM 2117 C CA . PRO A 1 264 ? 19.853 -13.032 -8.084 1.00 93.50 264 PRO A CA 1
ATOM 2118 C C . PRO A 1 264 ? 18.917 -12.518 -9.186 1.00 93.50 264 PRO A C 1
ATOM 2120 O O . PRO A 1 264 ? 19.374 -11.760 -10.035 1.00 93.50 264 PRO A O 1
ATOM 2123 N N . ASP A 1 265 ? 17.627 -12.843 -9.179 1.00 97.38 265 ASP A N 1
ATOM 2124 C CA . ASP A 1 265 ? 16.808 -12.724 -10.399 1.00 97.38 265 ASP A CA 1
ATOM 2125 C C . ASP A 1 265 ? 16.612 -11.285 -10.898 1.00 97.38 265 ASP A C 1
ATOM 2127 O O . ASP A 1 265 ? 16.604 -11.050 -12.101 1.00 97.38 265 ASP A O 1
ATOM 2131 N N . ILE A 1 266 ? 16.543 -10.286 -10.008 1.00 97.12 266 ILE A N 1
ATOM 2132 C CA . ILE A 1 266 ? 16.503 -8.867 -10.424 1.00 97.12 266 ILE A CA 1
ATOM 2133 C C . ILE A 1 266 ? 17.812 -8.443 -11.101 1.00 97.12 266 ILE A C 1
ATOM 2135 O O . ILE A 1 266 ? 17.838 -7.522 -11.914 1.00 97.12 266 ILE A O 1
ATOM 2139 N N . LYS A 1 267 ? 18.936 -9.084 -10.768 1.00 95.00 267 LYS A N 1
ATOM 2140 C CA . LYS A 1 267 ? 20.179 -8.873 -11.511 1.00 95.00 267 LYS A CA 1
ATOM 2141 C C . LYS A 1 267 ? 20.069 -9.469 -12.904 1.00 95.00 267 LYS A C 1
ATOM 2143 O O . LYS A 1 267 ? 20.305 -8.735 -13.857 1.00 95.00 267 LYS A O 1
ATOM 2148 N N . TYR A 1 268 ? 19.701 -10.742 -12.988 1.00 97.75 268 TYR A N 1
ATOM 2149 C CA . TYR A 1 268 ? 19.660 -11.470 -14.251 1.00 97.75 268 TYR A CA 1
ATOM 2150 C C . TYR A 1 268 ? 18.653 -10.870 -15.217 1.00 97.75 268 TYR A C 1
ATOM 2152 O O . TYR A 1 268 ? 19.045 -10.509 -16.316 1.00 97.75 268 TYR A O 1
ATOM 2160 N N . LEU A 1 269 ? 17.422 -10.595 -14.775 1.00 98.31 269 LEU A N 1
ATOM 2161 C CA . LEU A 1 269 ? 16.444 -9.898 -15.606 1.00 98.31 269 LEU A CA 1
ATOM 2162 C C . LEU A 1 269 ? 17.006 -8.563 -16.111 1.00 98.31 269 LEU A C 1
ATOM 2164 O O . LEU A 1 269 ? 16.905 -8.270 -17.293 1.00 98.31 269 LEU A O 1
ATOM 2168 N N . GLY A 1 270 ? 17.664 -7.780 -15.252 1.00 97.00 270 GLY A N 1
ATOM 2169 C CA . GLY A 1 270 ? 18.320 -6.545 -15.671 1.00 97.00 270 GLY A CA 1
ATOM 2170 C C . GLY A 1 270 ? 19.392 -6.740 -16.752 1.00 97.00 270 GLY A C 1
ATOM 2171 O O . GLY A 1 270 ? 19.508 -5.890 -17.625 1.00 97.00 270 GLY A O 1
ATOM 2172 N N . GLU A 1 271 ? 20.174 -7.816 -16.706 1.00 96.62 271 GLU A N 1
ATOM 2173 C CA . GLU A 1 271 ? 21.160 -8.161 -17.742 1.00 96.62 271 GLU A CA 1
ATOM 2174 C C . GLU A 1 271 ? 20.461 -8.601 -19.038 1.00 96.62 271 GLU A C 1
ATOM 2176 O O . GLU A 1 271 ? 20.814 -8.124 -20.117 1.00 96.62 271 GLU A O 1
ATOM 2181 N N . THR A 1 272 ? 19.398 -9.402 -18.924 1.00 97.75 272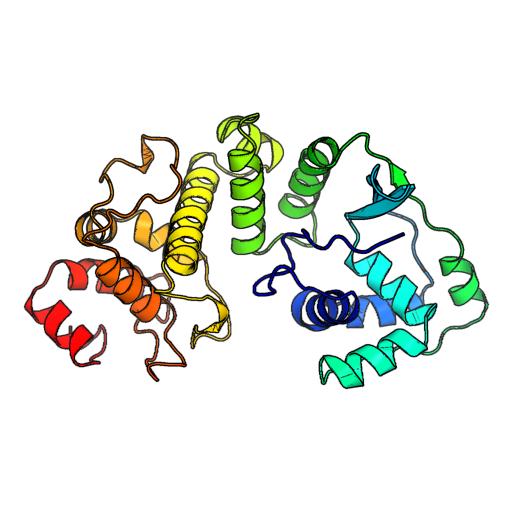 THR A N 1
ATOM 2182 C CA . THR A 1 272 ? 18.561 -9.852 -20.042 1.00 97.75 272 THR A CA 1
ATOM 2183 C C . THR A 1 272 ? 17.923 -8.686 -20.799 1.00 97.75 272 THR A C 1
ATOM 2185 O O . THR A 1 272 ? 17.915 -8.696 -22.025 1.00 97.75 272 THR A O 1
ATOM 2188 N N . LEU A 1 273 ? 17.468 -7.631 -20.107 1.00 97.00 273 LEU A N 1
ATOM 2189 C CA . LEU A 1 273 ? 16.908 -6.421 -20.739 1.00 97.00 273 LEU A CA 1
ATOM 2190 C C . LEU A 1 273 ? 17.891 -5.700 -21.680 1.00 97.00 273 LEU A C 1
ATOM 2192 O O . LEU A 1 273 ? 17.470 -4.892 -22.506 1.00 97.00 273 LEU A O 1
ATOM 2196 N N . MET A 1 274 ? 19.193 -5.968 -21.548 1.00 95.44 274 MET A N 1
ATOM 2197 C CA . MET A 1 274 ? 20.245 -5.397 -22.394 1.00 95.44 274 MET A CA 1
ATOM 2198 C C . MET A 1 274 ? 20.663 -6.333 -23.542 1.00 95.44 274 MET A C 1
ATOM 2200 O O . MET A 1 274 ? 21.508 -5.952 -24.352 1.00 95.44 274 MET A O 1
ATOM 2204 N N . SER A 1 275 ? 20.090 -7.538 -23.623 1.00 96.62 275 SER A N 1
ATOM 2205 C CA . SER A 1 275 ? 20.391 -8.558 -24.630 1.00 96.62 275 SER A CA 1
ATOM 2206 C C . SER A 1 275 ? 19.217 -8.731 -25.589 1.00 96.62 275 SER A C 1
ATOM 2208 O O . SER A 1 275 ? 18.109 -9.061 -25.173 1.00 96.62 275 SER A O 1
ATOM 2210 N N . ALA A 1 276 ? 19.450 -8.551 -26.893 1.00 95.62 276 ALA A N 1
ATOM 2211 C CA . ALA A 1 276 ? 18.409 -8.768 -27.902 1.00 95.62 276 ALA A CA 1
ATOM 2212 C C . ALA A 1 276 ? 17.943 -10.235 -27.949 1.00 95.62 276 ALA A C 1
ATOM 2214 O O . ALA A 1 276 ? 16.752 -10.501 -28.095 1.00 95.62 276 ALA A O 1
ATOM 2215 N N . GLU A 1 277 ? 18.877 -11.177 -27.793 1.00 96.88 277 GLU A N 1
ATOM 2216 C CA . GLU A 1 277 ? 18.588 -12.614 -27.738 1.00 96.88 277 GLU A CA 1
ATOM 2217 C C . GLU A 1 277 ? 17.820 -12.974 -26.462 1.00 96.88 277 GLU A C 1
ATOM 2219 O O . GLU A 1 277 ? 16.771 -13.611 -26.529 1.00 96.88 277 GLU A O 1
ATOM 2224 N N . GLY A 1 278 ? 18.272 -12.471 -25.311 1.00 96.31 278 GLY A N 1
ATOM 2225 C CA . GLY A 1 278 ? 17.612 -12.718 -24.031 1.00 96.31 278 GLY A CA 1
ATOM 2226 C C . GLY A 1 278 ? 16.189 -12.145 -23.980 1.00 96.31 278 GLY A C 1
ATOM 2227 O O . GLY A 1 278 ? 15.255 -12.816 -23.541 1.00 96.31 278 GLY A O 1
ATOM 2228 N N . LEU A 1 279 ? 15.981 -10.934 -24.512 1.00 96.50 279 LEU A N 1
ATOM 2229 C CA . LEU A 1 279 ? 14.642 -10.358 -24.674 1.00 96.50 279 LEU A CA 1
ATOM 2230 C C . LEU A 1 279 ? 13.747 -11.232 -25.554 1.00 96.50 279 LEU A C 1
ATOM 2232 O O . LEU A 1 279 ? 12.597 -11.476 -25.191 1.00 96.50 279 LEU A O 1
ATOM 2236 N N . HIS A 1 280 ? 14.271 -11.740 -26.674 1.00 97.12 280 HIS A N 1
ATOM 2237 C CA . HIS A 1 280 ? 13.516 -12.629 -27.553 1.00 97.12 280 HIS A CA 1
ATOM 2238 C C . HIS A 1 280 ? 13.049 -13.895 -26.818 1.00 97.12 280 HIS A C 1
ATOM 2240 O O . HIS A 1 280 ? 11.888 -14.288 -26.943 1.00 97.12 280 HIS A O 1
ATOM 2246 N N . ILE A 1 281 ? 13.919 -14.483 -25.992 1.00 96.88 281 ILE A N 1
ATOM 2247 C CA . ILE A 1 281 ? 13.604 -15.661 -25.175 1.00 96.88 281 ILE A CA 1
ATOM 2248 C C . ILE A 1 281 ? 12.504 -15.341 -24.156 1.00 96.88 281 ILE A C 1
ATOM 2250 O O . ILE A 1 281 ? 11.507 -16.063 -24.078 1.00 96.88 281 ILE A O 1
ATOM 2254 N N . LEU A 1 282 ? 12.612 -14.227 -23.425 1.00 96.44 282 LEU A N 1
ATOM 2255 C CA . LEU A 1 282 ? 11.578 -13.826 -22.465 1.00 96.44 282 LEU A CA 1
ATOM 2256 C C . LEU A 1 282 ? 10.241 -13.474 -23.134 1.00 96.44 282 LEU A C 1
ATOM 2258 O O . LEU A 1 282 ? 9.175 -13.747 -22.575 1.00 96.44 282 LEU A O 1
ATOM 2262 N N . HIS A 1 283 ? 10.260 -12.883 -24.331 1.00 95.69 283 HIS A N 1
ATOM 2263 C CA . HIS A 1 283 ? 9.048 -12.606 -25.108 1.00 95.69 283 HIS A CA 1
ATOM 2264 C C . HIS A 1 283 ? 8.347 -13.884 -25.565 1.00 95.69 283 HIS A C 1
ATOM 2266 O O . HIS A 1 283 ? 7.113 -13.937 -25.524 1.00 95.69 283 HIS A O 1
ATOM 2272 N N . ALA A 1 284 ? 9.122 -14.913 -25.920 1.00 94.44 284 ALA A N 1
ATOM 2273 C CA . ALA A 1 284 ? 8.633 -16.248 -26.257 1.00 94.44 284 ALA A CA 1
ATOM 2274 C C . ALA A 1 284 ? 8.108 -17.040 -25.040 1.00 94.44 284 ALA A C 1
ATOM 2276 O O . ALA A 1 284 ? 7.532 -18.112 -25.213 1.00 94.44 284 ALA A O 1
ATOM 2277 N N . GLY A 1 285 ? 8.253 -16.505 -23.821 1.00 92.75 285 GLY A N 1
ATOM 2278 C CA . GLY A 1 285 ? 7.807 -17.144 -22.580 1.00 92.75 285 GLY A CA 1
ATOM 2279 C C . GLY A 1 285 ? 8.860 -18.032 -21.915 1.00 92.75 285 GLY A C 1
ATOM 2280 O O . GLY A 1 285 ? 8.505 -18.816 -21.037 1.00 92.75 285 GLY A O 1
ATOM 2281 N N . GLY A 1 286 ? 10.125 -17.911 -22.323 1.00 93.12 286 GLY A N 1
ATOM 2282 C CA . GLY A 1 286 ? 11.254 -18.563 -21.671 1.00 93.12 286 GLY A CA 1
ATOM 2283 C C . GLY A 1 286 ? 11.567 -17.993 -20.285 1.00 93.12 286 GLY A C 1
ATOM 2284 O O . GLY A 1 286 ? 10.996 -17.002 -19.821 1.00 93.12 286 GLY A O 1
ATOM 2285 N N . THR A 1 287 ? 12.497 -18.652 -19.611 1.00 94.31 287 THR A N 1
ATOM 2286 C CA . THR A 1 287 ? 12.957 -18.365 -18.252 1.00 94.31 287 THR A CA 1
ATOM 2287 C C . THR A 1 287 ? 14.225 -17.508 -18.248 1.00 94.31 287 THR A C 1
ATOM 2289 O O . THR A 1 287 ? 14.938 -17.424 -19.243 1.00 94.31 287 THR A O 1
ATOM 2292 N N . LEU A 1 288 ? 14.570 -16.923 -17.093 1.00 93.69 288 LEU A N 1
ATOM 2293 C CA . LEU A 1 288 ? 15.848 -16.210 -16.916 1.00 93.69 288 LEU A CA 1
ATOM 2294 C C . LEU A 1 288 ? 17.087 -17.104 -17.034 1.00 93.69 288 LEU A C 1
ATOM 2296 O O . LEU A 1 288 ? 18.183 -16.585 -17.162 1.00 93.69 288 LEU A O 1
ATOM 2300 N N . ALA A 1 289 ? 16.944 -18.425 -16.912 1.00 91.94 289 ALA A N 1
ATOM 2301 C CA . ALA A 1 289 ? 18.068 -19.342 -17.084 1.00 91.94 289 ALA A CA 1
ATOM 2302 C C . ALA A 1 289 ? 18.347 -19.636 -18.566 1.00 91.94 289 ALA A C 1
ATOM 2304 O O . ALA A 1 289 ? 19.465 -20.007 -18.914 1.00 91.94 289 ALA A O 1
ATOM 2305 N N . GLU A 1 290 ? 17.324 -19.511 -19.413 1.00 90.00 290 GLU A N 1
ATOM 2306 C CA . GLU A 1 290 ? 17.434 -19.681 -20.863 1.00 90.00 290 GLU A CA 1
ATOM 2307 C C . GLU A 1 290 ? 17.902 -18.391 -21.546 1.00 90.00 290 GLU A C 1
ATOM 2309 O O . GLU A 1 290 ? 18.577 -18.472 -22.568 1.00 90.00 290 GLU A O 1
ATOM 2314 N N . ALA A 1 291 ? 17.534 -17.234 -20.984 1.00 89.12 291 ALA A N 1
ATOM 2315 C CA . ALA A 1 291 ? 17.764 -15.893 -21.523 1.00 89.12 291 ALA A CA 1
ATOM 2316 C C . ALA A 1 291 ? 19.086 -15.252 -21.075 1.00 89.12 291 ALA A C 1
ATOM 2318 O O . ALA A 1 291 ? 19.669 -14.504 -21.895 1.00 89.12 291 ALA A O 1
#

Sequence (291 aa):
MKLDRQNPRLVGISARTTDESIVAQLYRGEELGELLQSISSNGYLDIEPLIVWLDPSDDQFIVLEGNRRLAAIRLFREPALAGAIEKNERLKIVVPEISEAVRQSLEKVSVYRVVDRDSARSFIGFKHINGAAKWESFAKAKFAAEWYKSGNVTLQEISEKIGDRHDTIKRMVAAIYVLDQAEIRGVFSLTDRKTTKFNFSHLYTALSRSTYMSYLGLETAWSRYDPQPNPVPNENIDRLREVLVWIYGSKADGREPVVQSQNPDIKYLGETLMSAEGLHILHAGGTLAEA

Foldseek 3Di:
DAEDPPQLLLPPDDPPDDSLNVLVSCVVPVVLLVVLVVLQVPADDQPDAFEWEQDPVPRDTYRRGCSSVVSSLCVQVPVVSQVVSCVPVVDRRDRDDHDPVNNVSSPDHHYDYDHDSLRVLLVVLQDQCPHPNHDDLLSLLVSLLVNVVVVPDDLVRSCVSNVHDSLSSQLSNLLVLLQVLLVVVVLDDPVFFPDPDDPSVLRSLLCLDQLSCVLQVADNVVSVPRRDHPRGDPVRSNVSSLVCCLCGNGNVVPADHLDPDSPPRSVLVSVLSVDPVSVVCVVVRHHSVVD